Protein AF-A0A7S0LM45-F1 (afdb_monomer)

Organism: NCBI:txid221442

Structure (mmCIF, N/CA/C/O backbone):
data_AF-A0A7S0LM45-F1
#
_entry.id   AF-A0A7S0LM45-F1
#
loop_
_atom_site.group_PDB
_atom_site.id
_atom_site.type_symbol
_atom_site.label_atom_id
_atom_site.label_alt_id
_atom_site.label_comp_id
_atom_site.label_asym_id
_atom_site.label_entity_id
_atom_site.label_seq_id
_atom_site.pdbx_PDB_ins_code
_atom_site.Cartn_x
_atom_site.Cartn_y
_atom_site.Cartn_z
_atom_site.occupancy
_atom_site.B_iso_or_equiv
_atom_site.auth_seq_id
_atom_site.auth_comp_id
_atom_site.auth_asym_id
_atom_site.auth_atom_id
_atom_site.pdbx_PDB_model_num
ATOM 1 N N . MET A 1 1 ? 86.148 -21.080 8.402 1.00 39.34 1 MET A N 1
ATOM 2 C CA . MET A 1 1 ? 86.384 -22.361 7.711 1.00 39.34 1 MET A CA 1
ATOM 3 C C . MET A 1 1 ? 85.151 -22.636 6.870 1.00 39.34 1 MET A C 1
ATOM 5 O O . MET A 1 1 ? 84.150 -23.058 7.426 1.00 39.34 1 MET A O 1
ATOM 9 N N . ALA A 1 2 ? 85.194 -22.249 5.598 1.00 37.38 2 ALA A N 1
ATOM 10 C CA . ALA A 1 2 ? 84.328 -22.731 4.523 1.00 37.38 2 ALA A CA 1
ATOM 11 C C . ALA A 1 2 ? 84.933 -22.198 3.212 1.00 37.38 2 ALA A C 1
ATOM 13 O O . ALA A 1 2 ? 84.830 -21.006 2.930 1.00 37.38 2 ALA A O 1
ATOM 14 N N . ASP A 1 3 ? 85.665 -23.088 2.539 1.00 35.00 3 ASP A N 1
ATOM 15 C CA . ASP A 1 3 ? 86.119 -23.016 1.142 1.00 35.00 3 ASP A CA 1
ATOM 16 C C . ASP A 1 3 ? 84.923 -22.772 0.198 1.00 35.00 3 ASP A C 1
ATOM 18 O O . ASP A 1 3 ? 83.815 -23.203 0.521 1.00 35.00 3 ASP A O 1
ATOM 22 N N . ILE A 1 4 ? 85.039 -21.930 -0.844 1.00 35.31 4 ILE A N 1
ATOM 23 C CA . ILE A 1 4 ? 85.481 -22.255 -2.230 1.00 35.31 4 ILE A CA 1
ATOM 24 C C . ILE A 1 4 ? 84.666 -23.436 -2.795 1.00 35.31 4 ILE A C 1
ATOM 26 O O . ILE A 1 4 ? 84.644 -24.499 -2.192 1.00 35.31 4 ILE A O 1
ATOM 30 N N . GLY A 1 5 ? 83.969 -23.368 -3.925 1.00 31.55 5 GLY A N 1
ATOM 31 C CA . GLY A 1 5 ? 84.015 -22.511 -5.111 1.00 31.55 5 GLY A CA 1
ATOM 32 C C . GLY A 1 5 ? 83.422 -23.327 -6.278 1.00 31.55 5 GLY A C 1
ATOM 33 O O . GLY A 1 5 ? 82.908 -24.419 -6.036 1.00 31.55 5 GLY A O 1
ATOM 34 N N . ASP A 1 6 ? 83.546 -22.799 -7.494 1.00 35.09 6 ASP A N 1
ATOM 35 C CA . ASP A 1 6 ? 83.054 -23.288 -8.801 1.00 35.09 6 ASP A CA 1
ATOM 36 C C . ASP A 1 6 ? 81.616 -22.821 -9.102 1.00 35.09 6 ASP A C 1
ATOM 38 O O . ASP A 1 6 ? 80.636 -23.415 -8.656 1.00 35.09 6 ASP A O 1
ATOM 42 N N . ASP A 1 7 ? 81.390 -21.636 -9.690 1.00 37.88 7 ASP A N 1
ATOM 43 C CA . ASP A 1 7 ? 81.905 -21.087 -10.966 1.00 37.88 7 ASP A CA 1
ATOM 44 C C . ASP A 1 7 ? 81.732 -22.055 -12.144 1.00 37.88 7 ASP A C 1
ATOM 46 O O . ASP A 1 7 ? 82.482 -23.011 -12.268 1.00 37.88 7 ASP A O 1
ATOM 50 N N . GLU A 1 8 ? 80.785 -21.746 -13.040 1.00 33.97 8 GLU A N 1
ATOM 51 C CA . GLU A 1 8 ? 81.039 -21.713 -14.488 1.00 33.97 8 GLU A CA 1
ATOM 52 C C . GLU A 1 8 ? 80.030 -20.782 -15.205 1.00 33.97 8 GLU A C 1
ATOM 54 O O . GLU A 1 8 ? 78.858 -21.109 -15.380 1.00 33.97 8 GLU A O 1
ATOM 59 N N . LEU A 1 9 ? 80.557 -19.605 -15.585 1.00 31.05 9 LEU A N 1
ATOM 60 C CA . LEU A 1 9 ? 80.543 -18.986 -16.930 1.00 31.05 9 LEU A CA 1
ATOM 61 C C . LEU A 1 9 ? 79.185 -18.516 -17.511 1.00 31.05 9 LEU A C 1
ATOM 63 O O . LEU A 1 9 ? 78.346 -19.322 -17.890 1.00 31.05 9 LEU A O 1
ATOM 67 N N . VAL A 1 10 ? 78.843 -17.215 -17.487 1.00 34.81 10 VAL A N 1
ATOM 68 C CA . VAL A 1 10 ? 79.365 -16.046 -18.254 1.00 34.81 10 VAL A CA 1
ATOM 69 C C . VAL A 1 10 ? 78.885 -16.039 -19.716 1.00 34.81 10 VAL A C 1
ATOM 71 O O . VAL A 1 10 ? 79.269 -16.908 -20.483 1.00 34.81 10 VAL A O 1
ATOM 74 N N . ASP A 1 11 ? 78.076 -15.040 -20.099 1.00 31.36 11 ASP A N 1
ATOM 75 C CA . ASP A 1 11 ? 78.505 -14.051 -21.102 1.00 31.36 11 ASP A CA 1
ATOM 76 C C . ASP A 1 11 ? 77.597 -12.808 -21.167 1.00 31.36 11 ASP A C 1
ATOM 78 O O . ASP A 1 11 ? 76.385 -12.858 -20.953 1.00 31.36 11 ASP A O 1
ATOM 82 N N . TYR A 1 12 ? 78.283 -11.691 -21.405 1.00 30.03 12 TYR A N 1
ATOM 83 C CA . TYR A 1 12 ? 77.852 -10.300 -21.561 1.00 30.03 12 TYR A CA 1
ATOM 84 C C . TYR A 1 12 ? 77.051 -10.129 -22.888 1.00 30.03 12 TYR A C 1
ATOM 86 O O . TYR A 1 12 ? 77.059 -11.029 -23.719 1.00 30.03 12 TYR A O 1
ATOM 94 N N . GLU A 1 13 ? 76.272 -9.085 -23.191 1.00 32.38 13 GLU A N 1
ATOM 95 C CA . GLU A 1 13 ? 76.559 -7.643 -23.219 1.00 32.38 13 GLU A CA 1
ATOM 96 C C . GLU A 1 13 ? 75.260 -6.805 -23.314 1.00 32.38 13 GLU A C 1
ATOM 98 O O . GLU A 1 13 ? 74.154 -7.314 -23.506 1.00 32.38 13 GLU A O 1
ATOM 103 N N . GLU A 1 14 ? 75.459 -5.501 -23.141 1.00 30.50 14 GLU A N 1
ATOM 104 C CA . GLU A 1 14 ? 74.532 -4.387 -22.958 1.00 30.50 14 GLU A CA 1
ATOM 105 C C . GLU A 1 14 ? 73.770 -3.906 -24.215 1.00 30.50 14 GLU A C 1
ATOM 107 O O . GLU A 1 14 ? 74.213 -4.054 -25.347 1.00 30.50 14 GLU A O 1
ATOM 112 N N . GLU A 1 15 ? 72.623 -3.282 -23.915 1.00 33.34 15 GLU A N 1
ATOM 113 C CA . GLU A 1 15 ? 71.936 -2.126 -24.527 1.00 33.34 15 GLU A CA 1
ATOM 114 C C . GLU A 1 15 ? 71.902 -1.899 -26.054 1.00 33.34 15 GLU A C 1
ATOM 116 O O . GLU A 1 15 ? 72.908 -1.616 -26.687 1.00 33.34 15 GLU A O 1
ATOM 121 N N . GLU A 1 16 ? 70.681 -1.725 -26.585 1.00 32.44 16 GLU A N 1
ATOM 122 C CA . GLU A 1 16 ? 70.328 -0.475 -27.280 1.00 32.44 16 GLU A CA 1
ATOM 123 C C . GLU A 1 16 ? 68.808 -0.197 -27.225 1.00 32.44 16 GLU A C 1
ATOM 125 O O . GLU A 1 16 ? 67.964 -1.079 -27.385 1.00 32.44 16 GLU A O 1
ATOM 130 N N . ASN A 1 17 ? 68.476 1.063 -26.933 1.00 31.89 17 ASN A N 1
ATOM 131 C CA . ASN A 1 17 ? 67.133 1.640 -26.826 1.00 31.89 17 ASN A CA 1
ATOM 132 C C . ASN A 1 17 ? 66.559 1.980 -28.213 1.00 31.89 17 ASN A C 1
ATOM 134 O O . ASN A 1 17 ? 67.135 2.826 -28.886 1.00 31.89 17 ASN A O 1
ATOM 138 N N . GLU A 1 18 ? 65.346 1.519 -28.542 1.00 34.00 18 GLU A N 1
ATOM 139 C CA . GLU A 1 18 ? 64.404 2.264 -29.399 1.00 34.00 18 GLU A CA 1
ATOM 140 C C . GLU A 1 18 ? 62.953 2.085 -28.898 1.00 34.00 18 GLU A C 1
ATOM 142 O O . GLU A 1 18 ? 62.556 1.033 -28.402 1.00 34.00 18 GLU A O 1
ATOM 147 N N . THR A 1 19 ? 62.170 3.165 -28.960 1.00 35.62 19 THR A N 1
ATOM 148 C CA . THR A 1 19 ? 60.842 3.343 -28.325 1.00 35.62 19 THR A CA 1
ATOM 149 C C . THR A 1 19 ? 59.681 3.143 -29.349 1.00 35.62 19 THR A C 1
ATOM 151 O O . THR A 1 19 ? 59.957 2.779 -30.487 1.00 35.62 19 THR A O 1
ATOM 154 N N . PRO A 1 20 ? 58.371 3.272 -29.015 1.00 47.91 20 PRO A N 1
ATOM 155 C CA . PRO A 1 20 ? 57.439 2.135 -28.928 1.00 47.91 20 PRO A CA 1
ATOM 156 C C . PRO A 1 20 ? 56.199 2.231 -29.859 1.00 47.91 20 PRO A C 1
ATOM 158 O O . PRO A 1 20 ? 55.875 3.311 -30.342 1.00 47.91 20 PRO A O 1
ATOM 161 N N . ALA A 1 21 ? 55.444 1.127 -30.035 1.00 33.56 21 ALA A N 1
ATOM 162 C CA . ALA A 1 21 ? 53.960 1.062 -30.156 1.00 33.56 21 ALA A CA 1
ATOM 163 C C . ALA A 1 21 ? 53.468 -0.322 -30.659 1.00 33.56 21 ALA A C 1
ATOM 165 O O . ALA A 1 21 ? 54.179 -0.976 -31.415 1.00 33.56 21 ALA A O 1
ATOM 166 N N . PRO A 1 22 ? 52.193 -0.706 -30.437 1.00 38.31 22 PRO A N 1
ATOM 167 C CA . PRO A 1 22 ? 51.463 -0.821 -29.180 1.00 38.31 22 PRO A CA 1
ATOM 168 C C . PRO A 1 22 ? 51.138 -2.298 -28.854 1.00 38.31 22 PRO A C 1
ATOM 170 O O . PRO A 1 22 ? 50.920 -3.128 -29.738 1.00 38.31 22 PRO A O 1
ATOM 173 N N . ALA A 1 23 ? 51.069 -2.613 -27.560 1.00 32.81 23 ALA A N 1
ATOM 174 C CA . ALA A 1 23 ? 50.744 -3.940 -27.049 1.00 32.81 23 ALA A CA 1
ATOM 175 C C . ALA A 1 23 ? 49.309 -4.363 -27.409 1.00 32.81 23 ALA A C 1
ATOM 177 O O . ALA A 1 23 ? 48.341 -3.650 -27.140 1.00 32.81 23 ALA A O 1
ATOM 178 N N . THR A 1 24 ? 49.179 -5.559 -27.976 1.00 35.69 24 THR A N 1
ATOM 179 C CA . THR A 1 24 ? 47.942 -6.340 -27.946 1.00 35.69 24 THR A CA 1
ATOM 180 C C . THR A 1 24 ? 48.070 -7.303 -26.774 1.00 35.69 24 THR A C 1
ATOM 182 O O . THR A 1 24 ? 48.780 -8.297 -26.872 1.00 35.69 24 THR A O 1
ATOM 185 N N . GLU A 1 25 ? 47.428 -6.987 -25.647 1.00 32.34 25 GLU A N 1
ATOM 186 C CA . GLU A 1 25 ? 47.355 -7.901 -24.506 1.00 32.34 25 GLU A CA 1
ATOM 187 C C . GLU A 1 25 ? 45.925 -8.376 -24.240 1.00 32.34 25 GLU A C 1
ATOM 189 O O . GLU A 1 25 ? 44.971 -7.621 -24.048 1.00 32.34 25 GLU A O 1
ATOM 194 N N . GLU A 1 26 ? 45.858 -9.698 -24.269 1.00 29.80 26 GLU A N 1
ATOM 195 C CA . GLU A 1 26 ? 44.833 -10.648 -23.888 1.00 29.80 26 GLU A CA 1
ATOM 196 C C . GLU A 1 26 ? 43.961 -10.241 -22.689 1.00 29.80 26 GLU A C 1
ATOM 198 O O . GLU A 1 26 ? 44.409 -10.078 -21.552 1.00 29.80 26 GLU A O 1
ATOM 203 N N . VAL A 1 27 ? 42.647 -10.203 -22.925 1.00 32.41 27 VAL A N 1
ATOM 204 C CA . VAL A 1 27 ? 41.650 -10.124 -21.856 1.00 32.41 27 VAL A CA 1
ATOM 205 C C . VAL A 1 27 ? 41.472 -11.508 -21.232 1.00 32.41 27 VAL A C 1
ATOM 207 O O . VAL A 1 27 ? 40.905 -12.427 -21.828 1.00 32.41 27 VAL A O 1
ATOM 210 N N . LYS A 1 28 ? 41.929 -11.634 -19.983 1.00 32.09 28 LYS A N 1
ATOM 211 C CA . LYS A 1 28 ? 41.634 -12.750 -19.078 1.00 32.09 28 LYS A CA 1
ATOM 212 C C . LYS A 1 28 ? 40.119 -12.957 -18.963 1.00 32.09 28 LYS A C 1
ATOM 214 O O . LYS A 1 28 ? 39.390 -12.071 -18.520 1.00 32.09 28 LYS A O 1
ATOM 219 N N . LYS A 1 29 ? 39.656 -14.165 -19.304 1.00 36.16 29 LYS A N 1
ATOM 220 C CA . LYS A 1 29 ? 38.300 -14.663 -19.023 1.00 36.16 29 LYS A CA 1
ATOM 221 C C . LYS A 1 29 ? 38.082 -14.774 -17.508 1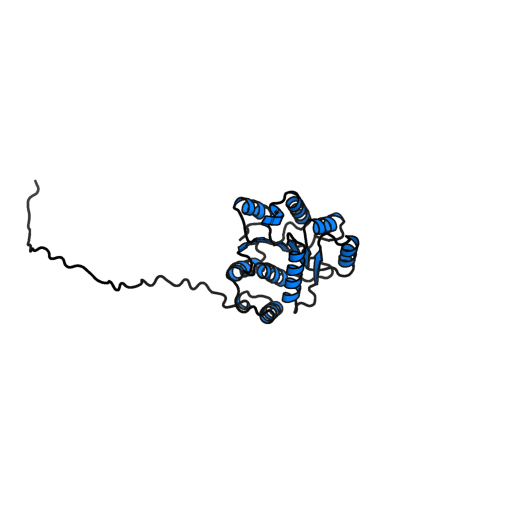.00 36.16 29 LYS A C 1
ATOM 223 O O . LYS A 1 29 ? 38.394 -15.797 -16.905 1.00 36.16 29 LYS A O 1
ATOM 228 N N . GLY A 1 30 ? 37.550 -13.715 -16.905 1.00 29.94 30 GLY A N 1
ATOM 229 C CA . GLY A 1 30 ? 36.922 -13.737 -15.583 1.00 29.94 30 GLY A CA 1
ATOM 230 C C . GLY A 1 30 ? 35.461 -14.163 -15.720 1.00 29.94 30 GLY A C 1
ATOM 231 O O . GLY A 1 30 ? 34.734 -13.609 -16.539 1.00 29.94 30 GLY A O 1
ATOM 232 N N . GLY A 1 31 ? 35.071 -15.195 -14.973 1.00 30.86 31 GLY A N 1
ATOM 233 C CA . GLY A 1 31 ? 33.808 -15.915 -15.111 1.00 30.86 31 GLY A CA 1
ATOM 234 C C . GLY A 1 31 ? 32.562 -15.031 -15.152 1.00 30.86 31 GLY A C 1
ATOM 235 O O . GLY A 1 31 ? 32.335 -14.186 -14.290 1.00 30.86 31 GLY A O 1
ATOM 236 N N . THR A 1 32 ? 31.717 -15.303 -16.141 1.00 32.31 32 THR A N 1
ATOM 237 C CA . THR A 1 32 ? 30.313 -14.907 -16.152 1.00 32.31 32 THR A CA 1
ATOM 238 C C . THR A 1 32 ? 29.629 -15.518 -14.934 1.00 32.31 32 THR A C 1
ATOM 240 O O . THR A 1 32 ? 29.350 -16.717 -14.916 1.00 32.31 32 THR A O 1
ATOM 243 N N . TYR A 1 33 ? 29.331 -14.700 -13.925 1.00 39.00 33 TYR A N 1
ATOM 244 C CA . TYR A 1 33 ? 28.253 -14.999 -12.988 1.00 39.00 33 TYR A CA 1
ATOM 245 C C . TYR A 1 33 ? 26.941 -14.913 -13.771 1.00 39.00 33 TYR A C 1
ATOM 247 O O . TYR A 1 33 ? 26.248 -13.903 -13.770 1.00 39.00 33 TYR A O 1
ATOM 255 N N . SER A 1 34 ? 26.619 -15.987 -14.485 1.00 41.03 34 SER A N 1
ATOM 256 C CA . SER A 1 34 ? 25.278 -16.267 -14.980 1.00 41.03 34 SER A CA 1
ATOM 257 C C . SER A 1 34 ? 24.407 -16.646 -13.781 1.00 41.03 34 SER A C 1
ATOM 259 O O . SER A 1 34 ? 24.052 -17.809 -13.591 1.00 41.03 34 SER A O 1
ATOM 261 N N . GLY A 1 35 ? 24.135 -15.665 -12.919 1.00 41.97 35 GLY A N 1
ATOM 262 C CA . GLY A 1 35 ? 22.988 -15.716 -12.028 1.00 41.97 35 GLY A CA 1
ATOM 263 C C . GLY A 1 35 ? 21.747 -15.699 -12.909 1.00 41.97 35 GLY A C 1
ATOM 264 O O . GLY A 1 35 ? 21.708 -14.981 -13.903 1.00 41.97 35 GLY A O 1
ATOM 265 N N . ILE A 1 36 ? 20.792 -16.567 -12.611 1.00 46.62 36 ILE A N 1
ATOM 266 C CA . ILE A 1 36 ? 19.568 -16.786 -13.380 1.00 46.62 36 I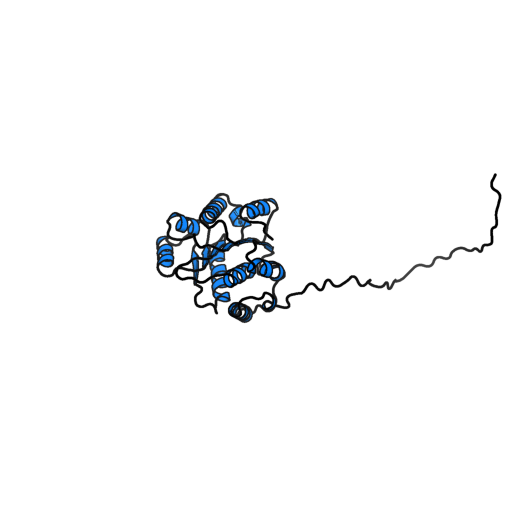LE A CA 1
ATOM 267 C C . ILE A 1 36 ? 18.844 -15.442 -13.554 1.00 46.62 36 ILE A C 1
ATOM 269 O O . ILE A 1 36 ? 18.104 -15.010 -12.676 1.00 46.62 36 ILE A O 1
ATOM 273 N N . HIS A 1 37 ? 19.079 -14.761 -14.675 1.00 49.81 37 HIS A N 1
ATOM 274 C CA . HIS A 1 37 ? 18.299 -13.598 -15.050 1.00 49.81 37 HIS A CA 1
ATOM 275 C C . HIS A 1 37 ? 16.921 -14.125 -15.439 1.00 49.81 37 HIS A C 1
ATOM 277 O O . HIS A 1 37 ? 16.774 -14.728 -16.501 1.00 49.81 37 HIS A O 1
ATOM 283 N N . ALA A 1 38 ? 15.919 -13.921 -14.582 1.00 54.41 38 ALA A N 1
ATOM 284 C CA . ALA A 1 38 ? 14.530 -13.900 -15.020 1.00 54.41 38 ALA A CA 1
ATOM 285 C C . ALA A 1 38 ? 14.432 -13.042 -16.297 1.00 54.41 38 ALA A C 1
ATOM 287 O O . ALA A 1 38 ? 14.620 -11.825 -16.271 1.00 54.41 38 ALA A O 1
ATOM 288 N N . SER A 1 39 ? 14.206 -13.711 -17.422 1.00 68.44 39 SER A N 1
ATOM 289 C CA . SER A 1 39 ? 14.097 -13.151 -18.768 1.00 68.44 39 SER A CA 1
ATOM 290 C C . SER A 1 39 ? 12.856 -12.263 -18.921 1.00 68.44 39 SER A C 1
ATOM 292 O O . SER A 1 39 ? 12.822 -11.369 -19.770 1.00 68.44 39 SER A O 1
ATOM 294 N N . GLY A 1 40 ? 11.860 -12.458 -18.051 1.00 85.69 40 GLY A N 1
ATOM 295 C CA . GLY A 1 40 ? 10.665 -11.629 -17.956 1.00 85.69 40 GLY A CA 1
ATOM 296 C C . GLY A 1 40 ? 9.857 -11.900 -16.687 1.00 85.69 40 GLY A C 1
ATOM 297 O O . GLY A 1 40 ? 10.209 -12.734 -15.857 1.00 85.69 40 GLY A O 1
ATOM 298 N N . PHE A 1 41 ? 8.709 -11.231 -16.557 1.00 90.31 41 PHE A N 1
ATOM 299 C CA . PHE A 1 41 ? 7.822 -11.364 -15.390 1.00 90.31 41 PHE A CA 1
ATOM 300 C C . PHE A 1 41 ? 7.308 -12.791 -15.138 1.00 90.31 41 PHE A C 1
ATOM 302 O O . PHE A 1 41 ? 6.901 -13.106 -14.022 1.00 90.31 41 PHE A O 1
ATOM 309 N N . ARG A 1 42 ? 7.325 -13.661 -16.156 1.00 89.38 42 ARG A N 1
ATOM 310 C CA . ARG A 1 42 ? 6.910 -15.071 -16.045 1.00 89.38 42 ARG A CA 1
ATOM 311 C C . ARG A 1 42 ? 7.769 -15.866 -15.066 1.00 89.38 42 ARG A C 1
ATOM 313 O O . ARG A 1 42 ? 7.268 -16.798 -14.445 1.00 89.38 42 ARG A O 1
ATOM 320 N N . ASP A 1 43 ? 9.018 -15.457 -14.890 1.00 90.25 43 ASP A N 1
ATOM 321 C CA . ASP A 1 43 ? 9.976 -16.148 -14.031 1.00 90.25 43 ASP A CA 1
ATOM 322 C C . ASP A 1 43 ? 9.777 -15.796 -12.544 1.00 90.25 43 ASP A C 1
ATOM 324 O O . ASP A 1 43 ? 10.319 -16.465 -11.670 1.00 90.25 43 ASP A O 1
ATOM 328 N N . PHE A 1 44 ? 8.938 -14.798 -12.233 1.00 91.69 44 PHE A N 1
ATOM 329 C CA . PHE A 1 44 ? 8.554 -14.452 -10.859 1.00 91.69 44 PHE A CA 1
ATOM 330 C C . PHE A 1 44 ? 7.459 -15.354 -10.274 1.00 91.69 44 PHE A C 1
ATOM 332 O O . PHE A 1 44 ? 7.027 -15.113 -9.152 1.00 91.69 44 PHE A O 1
ATOM 339 N N . LEU A 1 45 ? 6.972 -16.361 -11.012 1.00 91.56 45 LEU A N 1
ATOM 340 C CA . LEU A 1 45 ? 5.952 -17.312 -10.538 1.00 91.56 45 LEU A CA 1
ATOM 341 C C . LEU A 1 45 ? 4.662 -16.641 -10.018 1.00 91.56 45 LEU A C 1
ATOM 343 O O . LEU A 1 45 ? 3.992 -17.137 -9.111 1.00 91.56 45 LEU A O 1
ATOM 347 N N . LEU A 1 46 ? 4.294 -15.502 -10.612 1.00 95.19 46 LEU A N 1
ATOM 348 C CA . LEU A 1 46 ? 3.056 -14.798 -10.287 1.00 95.19 46 LEU A CA 1
ATOM 349 C C . LEU A 1 46 ? 1.822 -15.604 -10.727 1.00 95.19 46 LEU A C 1
ATOM 351 O O . LEU A 1 46 ? 1.890 -16.492 -11.579 1.00 95.19 46 LEU A O 1
ATOM 355 N N . LYS A 1 47 ? 0.656 -15.234 -10.182 1.00 96.44 47 LYS A N 1
ATOM 356 C CA . LYS A 1 47 ? -0.635 -15.809 -10.586 1.00 96.44 47 LYS A CA 1
ATOM 357 C C . LYS A 1 47 ? -0.829 -15.613 -12.104 1.00 96.44 47 LYS A C 1
ATOM 359 O O . LYS A 1 47 ? -0.517 -14.520 -12.593 1.00 96.44 47 LYS A O 1
ATOM 364 N N . PRO A 1 48 ? -1.354 -16.597 -12.858 1.00 97.12 48 PRO A N 1
ATOM 365 C CA . PRO A 1 48 ? -1.550 -16.466 -14.305 1.00 97.12 48 PRO A CA 1
ATOM 366 C C . PRO A 1 48 ? -2.353 -15.220 -14.717 1.00 97.12 48 PRO A C 1
ATOM 368 O O . PRO A 1 48 ? -2.046 -14.581 -15.724 1.00 97.12 48 PRO A O 1
ATOM 371 N N . GLU A 1 49 ? -3.343 -14.834 -13.914 1.00 97.81 49 GLU A N 1
ATOM 372 C CA . GLU A 1 49 ? -4.182 -13.645 -14.092 1.00 97.81 49 GLU A CA 1
ATOM 373 C C . GLU A 1 49 ? -3.360 -12.352 -14.016 1.00 97.81 49 GLU A C 1
ATOM 375 O O . GLU A 1 49 ? -3.552 -11.442 -14.825 1.00 97.81 49 GLU A O 1
ATOM 380 N N . LEU A 1 50 ? -2.403 -12.295 -13.083 1.00 97.38 50 LEU A N 1
ATOM 381 C CA . LEU A 1 50 ? -1.485 -11.167 -12.929 1.00 97.38 50 LEU A CA 1
ATOM 382 C C . LEU A 1 50 ? -0.500 -11.095 -14.091 1.00 97.38 50 LEU A C 1
ATOM 384 O O . LEU A 1 50 ? -0.313 -10.024 -14.660 1.00 97.38 50 LEU A O 1
ATOM 388 N N . LEU A 1 51 ? 0.088 -12.227 -14.491 1.00 96.56 51 LEU A N 1
ATOM 389 C CA . LEU A 1 51 ? 0.990 -12.280 -15.647 1.00 96.56 51 LEU A CA 1
ATOM 390 C C . LEU A 1 51 ? 0.296 -11.794 -16.921 1.00 96.56 51 LEU A C 1
ATOM 392 O O . LEU A 1 51 ? 0.885 -11.052 -17.705 1.00 96.56 51 LEU A O 1
ATOM 396 N N . ARG A 1 52 ? -0.974 -12.162 -17.109 1.00 96.75 52 ARG A N 1
ATOM 397 C CA . ARG A 1 52 ? -1.787 -11.664 -18.220 1.00 96.75 52 ARG A CA 1
ATOM 398 C C . ARG A 1 52 ? -1.990 -10.148 -18.145 1.00 96.75 52 ARG A C 1
ATOM 400 O O . ARG A 1 52 ? -1.818 -9.472 -19.154 1.00 96.75 52 ARG A O 1
ATOM 407 N N . ALA A 1 53 ? -2.317 -9.608 -16.970 1.00 97.44 53 ALA A N 1
ATOM 408 C CA . ALA A 1 53 ? -2.488 -8.165 -16.788 1.00 97.44 53 ALA A CA 1
ATOM 409 C C . ALA A 1 53 ? -1.190 -7.378 -17.045 1.00 97.44 53 ALA A C 1
ATOM 411 O O . ALA A 1 53 ? -1.231 -6.303 -17.641 1.00 97.44 53 ALA A O 1
ATOM 412 N N . VAL A 1 54 ? -0.042 -7.924 -16.632 1.00 95.69 54 VAL A N 1
ATOM 413 C CA . VAL A 1 54 ? 1.294 -7.353 -16.875 1.00 95.69 54 VAL A CA 1
ATOM 414 C C . VAL A 1 54 ? 1.568 -7.226 -18.376 1.00 95.69 54 VAL A C 1
ATOM 416 O O . VAL A 1 54 ? 1.931 -6.142 -18.836 1.00 95.69 54 VAL A O 1
ATOM 419 N N . VAL A 1 55 ? 1.315 -8.290 -19.146 1.00 94.12 55 VAL A N 1
ATOM 420 C CA . VAL A 1 55 ? 1.484 -8.288 -20.610 1.00 94.12 55 VAL A CA 1
ATOM 421 C C . VAL A 1 55 ? 0.546 -7.281 -21.280 1.00 94.12 55 VAL A C 1
ATOM 423 O O . VAL A 1 55 ? 0.996 -6.486 -22.100 1.00 94.12 55 VAL A O 1
ATOM 426 N N . ASP A 1 56 ? -0.732 -7.243 -20.895 1.00 95.12 56 ASP A N 1
ATOM 427 C CA . ASP A 1 56 ? -1.707 -6.292 -21.452 1.00 95.12 56 ASP A CA 1
ATOM 428 C C . ASP A 1 56 ? -1.364 -4.827 -21.149 1.00 95.12 56 ASP A C 1
ATOM 430 O O . ASP A 1 56 ? -1.748 -3.922 -21.890 1.00 95.12 56 ASP A O 1
ATOM 434 N N . CYS A 1 57 ? -0.651 -4.583 -20.050 1.00 92.25 57 CYS A N 1
ATOM 435 C CA . CYS A 1 57 ? -0.148 -3.263 -19.695 1.00 92.25 57 CYS A CA 1
ATOM 436 C C . CYS A 1 57 ? 1.142 -2.881 -20.443 1.00 92.25 57 CYS A C 1
ATOM 438 O O . CYS A 1 57 ? 1.635 -1.774 -20.229 1.00 92.25 57 CYS A O 1
ATOM 440 N N . GLY A 1 58 ? 1.672 -3.759 -21.304 1.00 90.31 58 GLY A N 1
ATOM 441 C CA . GLY A 1 58 ? 2.871 -3.521 -22.111 1.00 90.31 58 GLY A CA 1
ATOM 442 C C . GLY A 1 58 ? 4.191 -3.724 -21.363 1.00 90.31 58 GLY A C 1
ATOM 443 O O . GLY A 1 58 ? 5.223 -3.228 -21.807 1.00 90.31 58 GLY A O 1
ATOM 444 N N . PHE A 1 59 ? 4.182 -4.415 -20.218 1.00 89.44 59 PHE A N 1
ATOM 445 C CA . PHE A 1 59 ? 5.403 -4.723 -19.473 1.00 89.44 59 PHE A CA 1
ATOM 446 C C . PHE A 1 59 ? 6.024 -6.025 -19.990 1.00 89.44 59 PHE A C 1
ATOM 448 O O . PHE A 1 59 ? 5.561 -7.119 -19.671 1.00 89.44 59 PHE A O 1
ATOM 455 N N . GLU A 1 60 ? 7.089 -5.902 -20.780 1.00 82.69 60 GLU A N 1
ATOM 456 C CA . GLU A 1 60 ? 7.808 -7.054 -21.344 1.00 82.69 60 GLU A CA 1
ATOM 457 C C . GLU A 1 60 ? 8.980 -7.485 -20.454 1.00 82.69 60 GLU A C 1
ATOM 459 O O . GLU A 1 60 ? 9.113 -8.664 -20.114 1.00 82.69 60 GLU A O 1
ATOM 464 N N . HIS A 1 61 ? 9.784 -6.516 -20.007 1.00 90.50 61 HIS A N 1
ATOM 465 C CA . HIS A 1 61 ? 10.988 -6.753 -19.215 1.00 90.50 61 HIS A CA 1
ATOM 466 C C . HIS A 1 61 ? 10.906 -6.048 -17.855 1.00 90.50 61 HIS A C 1
ATOM 468 O O . HIS A 1 61 ? 10.584 -4.856 -17.813 1.00 90.50 61 HIS A O 1
ATOM 474 N N . PRO A 1 62 ? 11.186 -6.752 -16.742 1.00 94.44 62 PRO A N 1
ATOM 475 C CA . PRO A 1 62 ? 11.231 -6.124 -15.431 1.00 94.44 62 PRO A CA 1
ATOM 476 C C . PRO A 1 62 ? 12.434 -5.183 -15.327 1.00 94.44 62 PRO A C 1
ATOM 478 O O . PRO A 1 62 ? 13.510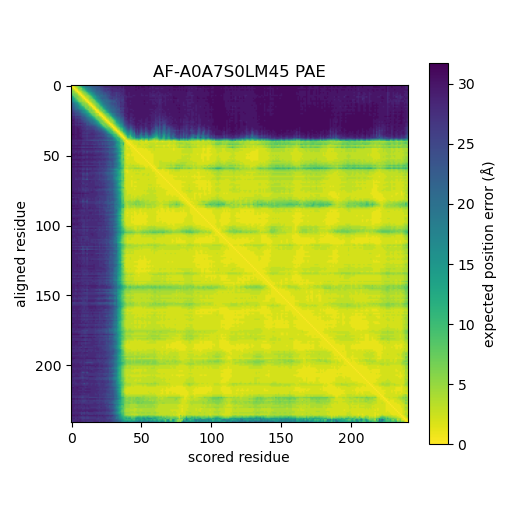 -5.467 -15.855 1.00 94.44 62 PRO A O 1
ATOM 481 N N . SER A 1 63 ? 12.266 -4.071 -14.615 1.00 94.00 63 SER A N 1
ATOM 482 C CA . SER A 1 63 ? 13.396 -3.228 -14.220 1.00 94.00 63 SER A CA 1
ATOM 483 C C . SER A 1 63 ? 14.277 -3.940 -13.187 1.00 94.00 63 SER A C 1
ATOM 485 O O . SER A 1 63 ? 13.843 -4.889 -12.537 1.00 94.00 63 SER A O 1
ATOM 487 N N . GLU A 1 64 ? 15.501 -3.449 -12.980 1.00 92.81 64 GLU A N 1
ATOM 488 C CA . GLU A 1 64 ? 16.432 -3.984 -11.972 1.00 92.81 64 GLU A CA 1
ATOM 489 C C . GLU A 1 64 ? 15.791 -4.049 -10.576 1.00 92.81 64 GLU A C 1
ATOM 491 O O . GLU A 1 64 ? 15.758 -5.103 -9.950 1.00 92.81 64 GLU A O 1
ATOM 496 N N . VAL A 1 65 ? 15.139 -2.964 -10.142 1.00 94.62 65 VAL A N 1
ATOM 497 C CA . VAL A 1 65 ? 14.448 -2.931 -8.844 1.00 94.62 65 VAL A CA 1
ATOM 498 C C . VAL A 1 65 ? 13.284 -3.925 -8.760 1.00 94.62 65 VAL A C 1
ATOM 500 O O . VAL A 1 65 ? 13.011 -4.475 -7.699 1.00 94.62 65 VAL A O 1
ATOM 503 N N . GLN A 1 66 ? 12.584 -4.186 -9.865 1.00 95.69 66 GLN A N 1
ATOM 504 C CA . GLN A 1 66 ? 11.529 -5.201 -9.893 1.00 95.69 66 GLN A CA 1
ATOM 505 C C . GLN A 1 66 ? 12.114 -6.607 -9.811 1.00 95.69 66 GLN A C 1
ATOM 507 O O . GLN A 1 66 ? 11.576 -7.448 -9.097 1.00 95.69 66 GLN A O 1
ATOM 512 N N . HIS A 1 67 ? 13.223 -6.838 -10.505 1.00 94.19 67 HIS A N 1
ATOM 513 C CA . HIS A 1 67 ? 13.940 -8.102 -10.505 1.00 94.19 67 HIS A CA 1
ATOM 514 C C . HIS A 1 67 ? 14.462 -8.481 -9.121 1.00 94.19 67 HIS A C 1
ATOM 516 O O . HIS A 1 67 ? 14.334 -9.630 -8.712 1.00 94.19 67 HIS A O 1
ATOM 522 N N . GLU A 1 68 ? 15.002 -7.510 -8.390 1.00 93.50 68 GLU A N 1
ATOM 523 C CA . GLU A 1 68 ? 15.512 -7.724 -7.038 1.00 93.50 68 GLU A CA 1
ATOM 524 C C . GLU A 1 68 ? 14.382 -7.852 -6.012 1.00 93.50 68 GLU A C 1
ATOM 526 O O . GLU A 1 68 ? 14.398 -8.754 -5.173 1.00 93.50 68 GLU A O 1
ATOM 531 N N . CYS A 1 69 ? 13.378 -6.970 -6.071 1.00 96.12 69 CYS A N 1
ATOM 532 C CA . CYS A 1 69 ? 12.388 -6.885 -5.003 1.00 96.12 69 CYS A CA 1
ATOM 533 C C . CYS A 1 69 ? 11.215 -7.860 -5.155 1.00 96.12 69 CYS A C 1
ATOM 535 O O . CYS A 1 69 ? 10.732 -8.352 -4.139 1.00 96.12 69 CYS A O 1
ATOM 537 N N . ILE A 1 70 ? 10.715 -8.139 -6.369 1.00 96.69 70 ILE A N 1
ATOM 538 C CA . ILE A 1 70 ? 9.498 -8.959 -6.541 1.00 96.69 70 ILE A CA 1
ATOM 539 C C . ILE A 1 70 ? 9.670 -10.370 -5.961 1.00 96.69 70 ILE A C 1
ATOM 541 O O . ILE A 1 70 ? 8.794 -10.760 -5.189 1.00 96.69 70 ILE A O 1
ATOM 545 N N . PRO A 1 71 ? 10.757 -11.121 -6.239 1.00 95.38 71 PRO A N 1
ATOM 546 C CA . PRO A 1 71 ? 10.915 -12.480 -5.716 1.00 95.38 71 PRO A CA 1
ATOM 547 C C . PRO A 1 71 ? 10.902 -12.558 -4.185 1.00 95.38 71 PRO A C 1
ATOM 549 O O . PRO A 1 71 ? 10.331 -13.487 -3.630 1.00 95.38 71 PRO A O 1
ATOM 552 N N . GLN A 1 72 ? 11.482 -11.571 -3.496 1.00 95.38 72 GLN A N 1
ATOM 553 C CA . GLN A 1 72 ? 11.462 -11.510 -2.029 1.00 95.38 72 GLN A CA 1
ATOM 554 C C . GLN A 1 72 ? 10.089 -11.047 -1.521 1.00 95.38 72 GLN A C 1
ATOM 556 O O . GLN A 1 72 ? 9.518 -11.621 -0.593 1.00 95.38 72 GLN A O 1
ATOM 561 N N . ALA A 1 73 ? 9.505 -10.041 -2.179 1.00 97.25 73 ALA A N 1
ATOM 562 C CA . ALA A 1 73 ? 8.226 -9.471 -1.787 1.00 97.25 73 ALA A CA 1
ATOM 563 C C . ALA A 1 73 ? 7.071 -10.474 -1.910 1.00 97.25 73 ALA A C 1
ATOM 565 O O . ALA A 1 73 ? 6.198 -10.470 -1.049 1.00 97.25 73 ALA A O 1
ATOM 566 N N . ILE A 1 74 ? 7.040 -11.338 -2.933 1.00 96.75 74 ILE A N 1
ATOM 567 C CA . ILE A 1 74 ? 5.978 -12.354 -3.091 1.00 96.75 74 ILE A CA 1
ATOM 568 C C . ILE A 1 74 ? 6.038 -13.456 -2.026 1.00 96.75 74 ILE A C 1
ATOM 570 O O . ILE A 1 74 ? 5.027 -14.114 -1.793 1.00 96.75 74 ILE A O 1
ATOM 574 N N . LEU A 1 75 ? 7.191 -13.638 -1.372 1.00 95.81 75 LEU A N 1
ATOM 575 C CA . LEU A 1 75 ? 7.384 -14.580 -0.266 1.00 95.81 75 LEU A CA 1
ATOM 576 C C . LEU A 1 75 ? 6.970 -13.994 1.094 1.00 95.81 75 LEU A C 1
ATOM 578 O O . LEU A 1 75 ? 7.129 -14.655 2.118 1.00 95.81 75 LEU A O 1
ATOM 582 N N . GLY A 1 76 ? 6.449 -12.764 1.120 1.00 96.06 76 GLY A N 1
ATOM 583 C CA . GLY A 1 76 ? 5.989 -12.106 2.343 1.00 96.06 76 GLY A CA 1
ATOM 584 C C . GLY A 1 76 ? 7.091 -11.436 3.161 1.00 96.06 76 GLY A C 1
ATOM 585 O O . GLY A 1 76 ? 6.828 -11.017 4.284 1.00 96.06 76 GLY A O 1
ATOM 586 N N . MET A 1 77 ? 8.305 -11.306 2.617 1.00 97.31 77 MET A N 1
ATOM 587 C CA . MET A 1 77 ? 9.420 -10.649 3.303 1.00 97.31 77 MET A CA 1
ATOM 588 C C . MET A 1 77 ? 9.241 -9.129 3.346 1.00 97.31 77 MET A C 1
ATOM 590 O O . MET A 1 77 ? 8.701 -8.530 2.410 1.00 97.31 77 MET A O 1
ATOM 594 N N . ASP A 1 78 ? 9.712 -8.499 4.421 1.00 98.25 78 ASP A N 1
ATOM 595 C CA . ASP A 1 78 ? 9.737 -7.042 4.533 1.00 98.25 78 ASP A CA 1
ATOM 596 C C . ASP A 1 78 ? 10.757 -6.441 3.554 1.00 98.25 78 ASP A C 1
ATOM 598 O O . ASP A 1 78 ? 11.832 -7.001 3.338 1.00 98.25 78 ASP A O 1
ATOM 602 N N . VAL A 1 79 ? 10.431 -5.284 2.967 1.00 97.56 79 VAL A N 1
ATOM 603 C CA . VAL A 1 79 ? 11.241 -4.659 1.902 1.00 97.56 79 VAL A CA 1
ATOM 604 C C . VAL A 1 79 ? 11.500 -3.187 2.201 1.00 97.56 79 VAL A C 1
ATOM 606 O O . VAL A 1 79 ? 10.550 -2.421 2.388 1.00 97.56 79 VAL A O 1
ATOM 609 N N . ILE A 1 80 ? 12.765 -2.754 2.153 1.00 97.06 80 ILE A N 1
ATOM 610 C CA . ILE A 1 80 ? 13.132 -1.328 2.064 1.00 97.06 80 ILE A CA 1
ATOM 611 C C . ILE A 1 80 ? 13.765 -1.055 0.705 1.00 97.06 80 ILE A C 1
ATOM 613 O O . ILE A 1 80 ? 14.947 -1.297 0.477 1.00 97.06 80 ILE A O 1
ATOM 617 N N . CYS A 1 81 ? 13.004 -0.426 -0.180 1.00 96.38 81 CYS A N 1
ATOM 618 C CA . CYS A 1 81 ? 13.442 -0.144 -1.534 1.00 96.38 81 CYS A CA 1
ATOM 619 C C . CYS A 1 81 ? 13.774 1.342 -1.731 1.00 96.38 81 CYS A C 1
ATOM 621 O O . CYS A 1 81 ? 12.929 2.226 -1.545 1.00 96.38 81 CYS A O 1
ATOM 623 N N . GLN A 1 82 ? 15.000 1.614 -2.188 1.00 95.94 82 GLN A N 1
ATOM 624 C CA . GLN A 1 82 ? 15.393 2.918 -2.717 1.00 95.94 82 GLN A CA 1
ATOM 625 C C . GLN A 1 82 ? 15.703 2.800 -4.208 1.00 95.94 82 GLN A C 1
ATOM 627 O O . GLN A 1 82 ? 16.702 2.197 -4.583 1.00 95.94 82 GLN A O 1
ATOM 632 N N . ALA A 1 83 ? 14.900 3.439 -5.055 1.00 94.75 83 ALA A N 1
ATOM 633 C CA . ALA A 1 83 ? 15.171 3.502 -6.491 1.00 94.75 83 ALA A CA 1
ATOM 634 C C . ALA A 1 83 ? 14.646 4.802 -7.097 1.00 94.75 83 ALA A C 1
ATOM 636 O O . ALA A 1 83 ? 13.665 5.373 -6.615 1.00 94.75 83 ALA A O 1
ATOM 637 N N . LYS A 1 84 ? 15.265 5.264 -8.189 1.00 91.94 84 LYS A N 1
ATOM 638 C CA . LYS A 1 84 ? 14.880 6.512 -8.870 1.00 91.94 84 LYS A CA 1
ATOM 639 C C . LYS A 1 84 ? 13.401 6.504 -9.294 1.00 91.94 84 LYS A C 1
ATOM 641 O O . LYS A 1 84 ? 12.761 5.453 -9.411 1.00 91.94 84 LYS A O 1
ATOM 646 N N . SER A 1 85 ? 12.830 7.692 -9.492 1.00 88.12 85 SER A N 1
ATOM 647 C CA . SER A 1 85 ? 11.480 7.804 -10.060 1.00 88.12 85 SER A CA 1
ATOM 648 C C . SER A 1 85 ? 11.429 7.151 -11.447 1.00 88.12 85 SER A C 1
ATOM 650 O O . SER A 1 85 ? 12.433 7.129 -12.156 1.00 88.12 85 SER A O 1
ATOM 652 N N . GLY A 1 86 ? 10.288 6.558 -11.799 1.00 86.56 86 GLY A N 1
ATOM 653 C CA . GLY A 1 86 ? 10.113 5.835 -13.064 1.00 86.56 86 GLY A CA 1
ATOM 654 C C . GLY A 1 86 ? 10.701 4.419 -13.112 1.00 86.56 86 GLY A C 1
ATOM 655 O O . GLY A 1 86 ? 10.413 3.695 -14.053 1.00 86.56 86 GLY A O 1
ATOM 656 N N . MET A 1 87 ? 11.435 3.963 -12.089 1.00 89.69 87 MET A N 1
ATOM 657 C CA . MET A 1 87 ? 12.014 2.605 -12.062 1.00 89.69 87 MET A CA 1
ATOM 658 C C . MET A 1 87 ? 10.992 1.492 -11.763 1.00 89.69 87 MET A C 1
ATOM 660 O O . MET A 1 87 ? 11.362 0.333 -11.637 1.00 89.69 87 MET A O 1
ATOM 664 N N . GLY A 1 88 ? 9.703 1.816 -11.631 1.00 92.38 88 GLY A N 1
ATOM 665 C CA . GLY A 1 88 ? 8.653 0.808 -11.459 1.00 92.38 88 GLY A CA 1
ATOM 666 C C . GLY A 1 88 ? 8.483 0.262 -10.036 1.00 92.38 88 GLY A C 1
ATOM 667 O O . GLY A 1 88 ? 7.937 -0.828 -9.880 1.00 92.38 88 GLY A O 1
ATOM 668 N N . LYS A 1 89 ? 8.895 1.021 -9.004 1.00 96.12 89 LYS A N 1
ATOM 669 C CA . LYS A 1 89 ? 8.685 0.690 -7.575 1.00 96.12 89 LYS A CA 1
ATOM 670 C C . LYS A 1 89 ? 7.224 0.363 -7.247 1.00 96.12 89 LYS A C 1
ATOM 672 O O . LYS A 1 89 ? 6.957 -0.598 -6.540 1.00 96.12 89 LYS A O 1
ATOM 677 N N . THR A 1 90 ? 6.283 1.124 -7.807 1.00 97.12 90 THR A N 1
ATOM 678 C CA . THR A 1 90 ? 4.845 0.908 -7.596 1.00 97.12 90 THR A CA 1
ATOM 679 C C . THR A 1 90 ? 4.400 -0.482 -8.037 1.00 97.12 90 THR A C 1
ATOM 681 O O . THR A 1 90 ? 3.703 -1.170 -7.298 1.00 97.12 90 THR A O 1
ATOM 684 N N . ALA A 1 91 ? 4.873 -0.953 -9.194 1.00 96.88 91 ALA A N 1
ATOM 685 C CA . ALA A 1 91 ? 4.537 -2.289 -9.673 1.00 96.88 91 ALA A CA 1
ATOM 686 C C . ALA A 1 91 ? 5.066 -3.395 -8.746 1.00 96.88 91 ALA A C 1
ATOM 688 O O . ALA A 1 91 ? 4.419 -4.430 -8.638 1.00 96.88 91 ALA A O 1
ATOM 689 N N . VAL A 1 92 ? 6.182 -3.175 -8.033 1.00 98.00 92 VAL A N 1
ATOM 690 C CA . VAL A 1 92 ? 6.717 -4.150 -7.065 1.00 98.00 92 VAL A CA 1
ATOM 691 C C . VAL A 1 92 ? 5.673 -4.471 -6.005 1.00 98.00 92 VAL A C 1
ATOM 693 O O . VAL A 1 92 ? 5.257 -5.621 -5.890 1.00 98.00 92 VAL A O 1
ATOM 696 N N . PHE A 1 93 ? 5.220 -3.462 -5.255 1.00 98.44 93 PHE A N 1
ATOM 697 C CA . PHE A 1 93 ? 4.280 -3.708 -4.166 1.00 98.44 93 PHE A CA 1
ATOM 698 C C . PHE A 1 93 ? 2.866 -3.998 -4.657 1.00 98.44 93 PHE A C 1
ATOM 700 O O . PHE A 1 93 ? 2.137 -4.719 -3.981 1.00 98.44 93 PHE A O 1
ATOM 707 N N . VAL A 1 94 ? 2.456 -3.471 -5.815 1.00 98.62 94 VAL A N 1
ATOM 708 C CA . VAL A 1 94 ? 1.139 -3.785 -6.381 1.00 98.62 94 VAL A CA 1
ATOM 709 C C . VAL A 1 94 ? 1.071 -5.261 -6.770 1.00 98.62 94 VAL A C 1
ATOM 711 O O . VAL A 1 94 ? 0.157 -5.962 -6.333 1.00 98.62 94 VAL A O 1
ATOM 714 N N . LEU A 1 95 ? 2.051 -5.757 -7.532 1.00 98.38 95 LEU A N 1
ATOM 715 C CA . LEU A 1 95 ? 2.083 -7.153 -7.967 1.00 98.38 95 LEU A CA 1
ATOM 716 C C . LEU A 1 95 ? 2.270 -8.106 -6.787 1.00 98.38 95 LEU A C 1
ATOM 718 O O . LEU A 1 95 ? 1.544 -9.095 -6.701 1.00 98.38 95 LEU A O 1
ATOM 722 N N . SER A 1 96 ? 3.183 -7.805 -5.857 1.00 98.31 96 SER A N 1
ATOM 723 C CA . SER A 1 96 ? 3.411 -8.669 -4.695 1.00 98.31 96 SER A CA 1
ATOM 724 C C . SER A 1 96 ? 2.196 -8.724 -3.769 1.00 98.31 96 SER A C 1
ATOM 726 O O . SER A 1 96 ? 1.823 -9.811 -3.325 1.00 98.31 96 SER A O 1
ATOM 728 N N . THR A 1 97 ? 1.526 -7.591 -3.531 1.00 98.69 97 THR A N 1
ATOM 729 C CA . THR A 1 97 ? 0.305 -7.546 -2.713 1.00 98.69 97 THR A CA 1
ATOM 730 C C . THR A 1 97 ? -0.818 -8.329 -3.384 1.00 98.69 97 THR A C 1
ATOM 732 O O . THR A 1 97 ? -1.430 -9.171 -2.742 1.00 98.69 97 THR A O 1
ATOM 735 N N . LEU A 1 98 ? -1.084 -8.117 -4.679 1.00 98.69 98 LEU A N 1
ATOM 736 C CA . LEU A 1 98 ? -2.142 -8.849 -5.393 1.00 98.69 98 LEU A CA 1
ATOM 737 C C . LEU A 1 98 ? -1.863 -10.358 -5.483 1.00 98.69 98 LEU A C 1
ATOM 739 O O . LEU A 1 98 ? -2.787 -11.179 -5.441 1.00 98.69 98 LEU A O 1
ATOM 743 N N . HIS A 1 99 ? -0.592 -10.739 -5.606 1.00 98.44 99 HIS A N 1
ATOM 744 C CA . HIS A 1 99 ? -0.190 -12.139 -5.622 1.00 98.44 99 HIS A CA 1
ATOM 745 C C . HIS A 1 99 ? -0.521 -12.825 -4.294 1.00 98.44 99 HIS A C 1
ATOM 747 O O . HIS A 1 99 ? -1.116 -13.899 -4.298 1.00 98.44 99 HIS A O 1
ATOM 753 N N . GLN A 1 100 ? -0.224 -12.178 -3.172 1.00 98.19 100 GLN A N 1
ATOM 754 C CA . GLN A 1 100 ? -0.429 -12.742 -1.836 1.00 98.19 100 GLN A CA 1
ATOM 755 C C . GLN A 1 100 ? -1.842 -12.523 -1.280 1.00 98.19 100 GLN A C 1
ATOM 757 O O . GLN A 1 100 ? -2.243 -13.209 -0.344 1.00 98.19 100 GLN A O 1
ATOM 762 N N . LEU A 1 101 ? -2.613 -11.589 -1.849 1.00 97.69 101 LEU A N 1
ATOM 763 C CA . LEU A 1 101 ? -3.928 -11.223 -1.332 1.00 97.69 101 LEU A CA 1
ATOM 764 C C . LEU A 1 101 ? -4.879 -12.427 -1.303 1.00 97.69 101 LEU A C 1
ATOM 766 O O . LEU A 1 101 ? -5.217 -13.011 -2.339 1.00 97.69 101 LEU A O 1
ATOM 770 N N . GLU A 1 102 ? -5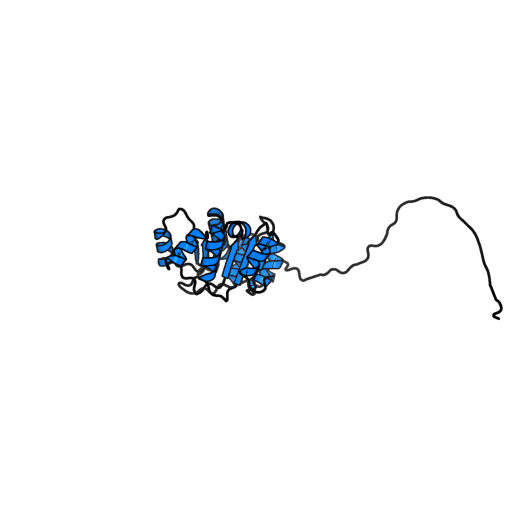.376 -12.724 -0.106 1.00 95.31 102 GLU A N 1
ATOM 771 C CA . GLU A 1 102 ? -6.510 -13.614 0.118 1.00 95.31 102 GLU A CA 1
ATOM 772 C C . GLU A 1 102 ? -7.812 -12.813 0.058 1.00 95.31 102 GLU A C 1
ATOM 774 O O . GLU A 1 102 ? -8.138 -12.052 0.972 1.00 95.31 102 GLU A O 1
ATOM 779 N N . VAL A 1 103 ? -8.575 -12.985 -1.020 1.00 95.69 103 VAL A N 1
ATOM 780 C CA . VAL A 1 103 ? -9.853 -12.288 -1.182 1.00 95.69 103 VAL A CA 1
ATOM 781 C C . VAL A 1 103 ? -10.916 -12.968 -0.322 1.00 95.69 103 VAL A C 1
ATOM 783 O O . VAL A 1 103 ? -11.268 -14.127 -0.536 1.00 95.69 103 VAL A O 1
ATOM 786 N N . LYS A 1 104 ? -11.419 -12.234 0.672 1.00 94.88 104 LYS A N 1
ATOM 787 C CA . LYS A 1 104 ? -12.505 -12.644 1.567 1.00 94.88 104 LYS A CA 1
ATOM 788 C C . LYS A 1 104 ? -13.510 -11.510 1.652 1.00 94.88 104 LYS A C 1
ATOM 790 O O . LYS A 1 104 ? -13.123 -10.346 1.751 1.00 94.88 104 LYS A O 1
ATOM 795 N N . GLU A 1 105 ? -14.793 -11.855 1.655 1.00 91.38 105 GLU A N 1
ATOM 796 C CA . GLU A 1 105 ? -15.860 -10.860 1.699 1.00 91.38 105 GLU A CA 1
ATOM 797 C C . GLU A 1 105 ? -15.683 -9.914 2.899 1.00 91.38 105 GLU A C 1
ATOM 799 O O . GLU A 1 105 ? -15.369 -10.340 4.015 1.00 91.38 105 GLU A O 1
ATOM 804 N N . ASN A 1 106 ? -15.858 -8.614 2.652 1.00 89.69 106 ASN A N 1
ATOM 805 C CA . ASN A 1 106 ? -15.808 -7.554 3.663 1.00 89.69 106 ASN A CA 1
ATOM 806 C C . ASN A 1 106 ? -14.498 -7.514 4.481 1.00 89.69 106 ASN A C 1
ATOM 808 O O . ASN A 1 106 ? -14.487 -7.035 5.617 1.00 89.69 106 ASN A O 1
ATOM 812 N N . THR A 1 107 ? -13.391 -8.013 3.921 1.00 95.38 107 THR A N 1
ATOM 813 C CA . THR A 1 107 ? -12.095 -8.100 4.603 1.00 95.38 107 THR A CA 1
ATOM 814 C C . THR A 1 107 ? -11.043 -7.248 3.905 1.00 95.38 107 THR A C 1
ATOM 816 O O . THR A 1 107 ? -10.677 -7.508 2.765 1.00 95.38 107 THR A O 1
ATOM 819 N N . ILE A 1 108 ? -10.494 -6.267 4.622 1.00 98.00 108 ILE A N 1
ATOM 820 C CA . ILE A 1 108 ? -9.360 -5.474 4.138 1.00 98.00 108 ILE A CA 1
ATOM 821 C C . ILE A 1 108 ? -8.072 -6.228 4.483 1.00 98.00 108 ILE A C 1
ATOM 823 O O . ILE A 1 108 ? -7.790 -6.463 5.661 1.00 98.00 108 ILE A O 1
ATOM 827 N N . GLY A 1 109 ? -7.306 -6.606 3.459 1.00 98.19 109 GLY A N 1
ATOM 828 C CA . GLY A 1 109 ? -6.036 -7.326 3.586 1.00 98.19 109 GLY A CA 1
ATOM 829 C C . GLY A 1 109 ? -4.802 -6.433 3.446 1.00 98.19 109 GLY A C 1
ATOM 830 O O . GLY A 1 109 ? -3.735 -6.788 3.947 1.00 98.19 109 GLY A O 1
ATOM 831 N N . ALA A 1 110 ? -4.930 -5.263 2.816 1.00 98.75 110 ALA A N 1
ATOM 832 C CA . ALA A 1 110 ? -3.798 -4.375 2.562 1.00 98.75 110 ALA A CA 1
ATOM 833 C C . ALA A 1 110 ? -4.126 -2.895 2.791 1.00 98.75 110 ALA A C 1
ATOM 835 O O . ALA A 1 110 ? -5.201 -2.414 2.420 1.00 98.75 110 ALA A O 1
ATOM 836 N N . ILE A 1 111 ? -3.162 -2.169 3.361 1.00 98.75 111 ILE A N 1
ATOM 837 C CA . ILE A 1 111 ? -3.149 -0.705 3.446 1.00 98.75 111 ILE A CA 1
ATOM 838 C C . ILE A 1 111 ? -1.877 -0.190 2.775 1.00 98.75 111 ILE A C 1
ATOM 840 O O . ILE A 1 111 ? -0.772 -0.608 3.118 1.00 98.75 111 ILE A O 1
ATOM 844 N N . VAL A 1 112 ? -2.047 0.758 1.858 1.00 98.88 112 VAL A N 1
ATOM 845 C CA . VAL A 1 112 ? -0.977 1.509 1.204 1.00 98.88 112 VAL A CA 1
ATOM 846 C C . VAL A 1 112 ? -1.121 2.980 1.567 1.00 98.88 112 VAL A C 1
ATOM 848 O O . VAL A 1 112 ? -2.142 3.611 1.293 1.00 98.88 112 VAL A O 1
ATOM 851 N N . LEU A 1 113 ? -0.097 3.531 2.200 1.00 98.81 113 LEU A N 1
ATOM 852 C CA . LEU A 1 113 ? -0.031 4.933 2.578 1.00 98.81 113 LEU A CA 1
ATOM 853 C C . LEU A 1 113 ? 0.942 5.671 1.659 1.00 98.81 113 LEU A C 1
ATOM 855 O O . LEU A 1 113 ? 1.991 5.141 1.292 1.00 98.81 113 LEU A O 1
ATOM 859 N N . CYS A 1 114 ? 0.584 6.895 1.289 1.00 97.94 114 CYS A N 1
ATOM 860 C CA . CYS A 1 114 ? 1.414 7.773 0.469 1.00 97.94 114 CYS A CA 1
ATOM 861 C C . CYS A 1 114 ? 1.191 9.245 0.846 1.00 97.94 114 CYS A C 1
ATOM 863 O O . CYS A 1 114 ? 0.224 9.595 1.530 1.00 97.94 114 CYS A O 1
ATOM 865 N N . ASN A 1 115 ? 2.109 10.114 0.424 1.00 94.81 115 ASN A N 1
ATOM 866 C CA . ASN A 1 115 ? 2.175 11.495 0.903 1.00 94.81 115 ASN A CA 1
ATOM 867 C C . ASN A 1 115 ? 1.106 12.429 0.292 1.00 94.81 115 ASN A C 1
ATOM 869 O O . ASN A 1 115 ? 0.655 13.364 0.954 1.00 94.81 115 ASN A O 1
ATOM 873 N N . THR A 1 116 ? 0.680 12.196 -0.955 1.00 95.62 116 THR A N 1
ATOM 874 C CA . THR A 1 116 ? -0.193 13.124 -1.703 1.00 95.62 116 THR A CA 1
ATOM 875 C C . THR A 1 116 ? -1.483 12.469 -2.199 1.00 95.62 116 THR A C 1
ATOM 877 O O . THR A 1 116 ? -1.608 11.246 -2.282 1.00 95.62 116 THR A O 1
ATOM 880 N N . ARG A 1 117 ? -2.482 13.298 -2.525 1.00 96.06 117 ARG A N 1
ATOM 881 C CA . ARG A 1 117 ? -3.794 12.838 -3.016 1.00 96.06 117 ARG A CA 1
ATOM 882 C C . ARG A 1 117 ? -3.674 12.244 -4.416 1.00 96.06 117 ARG A C 1
ATOM 884 O O . ARG A 1 117 ? -4.309 11.243 -4.733 1.00 96.06 117 ARG A O 1
ATOM 891 N N . GLU A 1 118 ? -2.855 12.887 -5.233 1.00 96.56 118 GLU A N 1
ATOM 892 C CA . GLU A 1 118 ? -2.580 12.551 -6.620 1.00 96.56 118 GLU A CA 1
ATOM 893 C C . GLU A 1 118 ? -1.871 11.198 -6.696 1.00 96.56 118 GLU A C 1
ATOM 895 O O . GLU A 1 118 ? -2.274 10.340 -7.478 1.00 96.56 118 GLU A O 1
ATOM 900 N N . LEU A 1 119 ? -0.894 10.965 -5.813 1.00 96.06 119 LEU A N 1
ATOM 901 C CA . LEU A 1 119 ? -0.204 9.683 -5.728 1.00 96.06 119 LEU A CA 1
ATOM 902 C C . LEU A 1 119 ? -1.145 8.565 -5.257 1.00 96.06 119 LEU A C 1
ATOM 904 O O . LEU A 1 119 ? -1.134 7.479 -5.829 1.00 96.06 119 LEU A O 1
ATOM 908 N N . ALA A 1 120 ? -2.027 8.833 -4.285 1.00 97.88 120 ALA A N 1
ATOM 909 C CA . ALA A 1 120 ? -3.020 7.849 -3.844 1.00 97.88 120 ALA A CA 1
ATOM 910 C 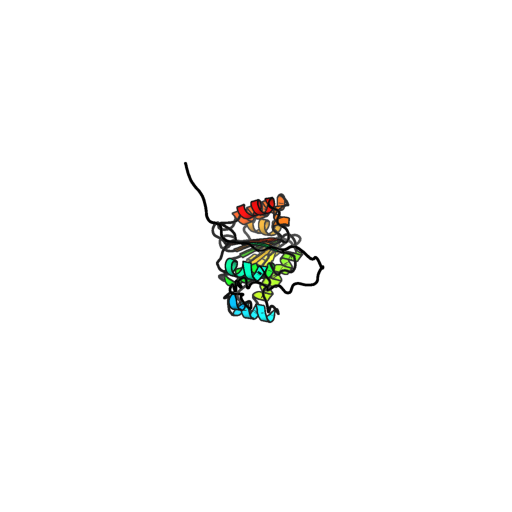C . ALA A 1 120 ? -3.951 7.412 -4.988 1.00 97.88 120 ALA A C 1
ATOM 912 O O . ALA A 1 120 ? -4.238 6.224 -5.137 1.00 97.88 120 ALA A O 1
ATOM 913 N N . TYR A 1 121 ? -4.400 8.370 -5.805 1.00 97.00 121 TYR A N 1
ATOM 914 C CA . TYR A 1 121 ? -5.198 8.104 -7.002 1.00 97.00 121 TYR A CA 1
ATOM 915 C C . TYR A 1 121 ? -4.424 7.243 -8.007 1.00 97.00 121 TYR A C 1
ATOM 917 O O . TYR A 1 121 ? -4.933 6.216 -8.453 1.00 97.00 121 TYR A O 1
ATOM 925 N N . GLN A 1 122 ? -3.179 7.618 -8.316 1.00 97.88 122 GLN A N 1
ATOM 926 C CA . GLN A 1 122 ? -2.325 6.885 -9.255 1.00 97.88 122 GLN A CA 1
ATOM 927 C C . GLN A 1 122 ? -2.076 5.443 -8.803 1.00 97.88 122 GLN A C 1
ATOM 929 O O . GLN A 1 122 ? -2.283 4.515 -9.579 1.00 97.88 122 GLN A O 1
ATOM 934 N N . ILE A 1 123 ? -1.703 5.235 -7.538 1.00 98.50 123 ILE A N 1
ATOM 935 C CA . ILE A 1 123 ? -1.467 3.897 -6.981 1.00 98.50 123 ILE A CA 1
ATOM 936 C C . ILE A 1 123 ? -2.740 3.046 -7.045 1.00 98.50 123 ILE A C 1
ATOM 938 O O . ILE A 1 123 ? -2.682 1.868 -7.395 1.00 98.50 123 ILE A O 1
ATOM 942 N N . GLN A 1 124 ? -3.901 3.622 -6.727 1.00 98.25 124 GLN A N 1
ATOM 943 C CA . GLN A 1 124 ? -5.164 2.892 -6.805 1.00 98.25 124 GLN A CA 1
ATOM 944 C C . GLN A 1 124 ? -5.498 2.465 -8.243 1.00 98.25 124 GLN A C 1
ATOM 946 O O . GLN A 1 124 ? -5.942 1.334 -8.437 1.00 98.25 124 GLN A O 1
ATOM 951 N N . HIS A 1 125 ? -5.201 3.302 -9.239 1.00 97.94 125 HIS A N 1
ATOM 952 C CA . HIS A 1 125 ? -5.355 2.940 -10.650 1.00 97.94 125 HIS A CA 1
ATOM 953 C C . HIS A 1 125 ? -4.371 1.848 -11.080 1.00 97.94 125 HIS A C 1
ATOM 955 O O . HIS A 1 125 ? -4.738 0.978 -11.864 1.00 97.94 125 HIS A O 1
ATOM 961 N N . GLU A 1 126 ? -3.144 1.825 -10.551 1.00 98.38 126 GLU A N 1
ATOM 962 C CA . GLU A 1 126 ? -2.217 0.713 -10.799 1.00 98.38 126 GLU A CA 1
ATOM 963 C C . GLU A 1 126 ? -2.772 -0.607 -10.248 1.00 98.38 126 GLU A C 1
ATOM 965 O O . GLU A 1 126 ? -2.746 -1.623 -10.945 1.00 98.38 126 GLU A O 1
ATOM 970 N N . PHE A 1 127 ? -3.359 -0.601 -9.046 1.00 98.69 127 PHE A N 1
ATOM 971 C CA . PHE A 1 127 ? -4.059 -1.782 -8.537 1.00 98.69 127 PHE A CA 1
ATOM 972 C C . PHE A 1 127 ? -5.185 -2.226 -9.472 1.00 98.69 127 PHE A C 1
ATOM 974 O O . PHE A 1 127 ? -5.261 -3.413 -9.775 1.00 98.69 127 PHE A O 1
ATOM 981 N N . GLU A 1 128 ? -6.038 -1.321 -9.958 1.00 98.00 128 GLU A N 1
ATOM 982 C CA . GLU A 1 128 ? -7.109 -1.659 -10.913 1.00 98.00 128 GLU A CA 1
ATOM 983 C C . GLU A 1 128 ? -6.564 -2.236 -12.227 1.00 98.00 128 GLU A C 1
ATOM 985 O O . GLU A 1 128 ? -7.058 -3.256 -12.709 1.00 98.00 128 GLU A O 1
ATOM 990 N N . ARG A 1 129 ? -5.499 -1.641 -12.780 1.00 97.75 129 ARG A N 1
ATOM 991 C CA . ARG A 1 129 ? -4.842 -2.121 -14.006 1.00 97.75 129 ARG A CA 1
ATOM 992 C C . ARG A 1 129 ? -4.340 -3.554 -13.854 1.00 97.75 129 ARG A C 1
ATOM 994 O O . ARG A 1 129 ? -4.646 -4.399 -14.695 1.00 97.75 129 ARG A O 1
ATOM 1001 N N . PHE A 1 130 ? -3.604 -3.841 -12.781 1.00 98.31 130 PHE A N 1
ATOM 1002 C CA . PHE A 1 130 ? -3.026 -5.169 -12.554 1.00 98.31 130 PHE A CA 1
ATOM 1003 C C . PHE A 1 130 ? -4.037 -6.193 -12.017 1.00 98.31 130 PHE A C 1
ATOM 1005 O O . PHE A 1 130 ? -3.833 -7.392 -12.190 1.00 98.31 130 PHE A O 1
ATOM 1012 N N . SER A 1 131 ? -5.155 -5.752 -11.430 1.00 98.06 131 SER A N 1
ATOM 1013 C CA . SER A 1 131 ? -6.252 -6.625 -10.980 1.00 98.06 131 SER A CA 1
ATOM 1014 C C . SER A 1 131 ? -7.359 -6.825 -12.018 1.00 98.06 131 SER A C 1
ATOM 1016 O O . SER A 1 131 ? -8.364 -7.459 -11.713 1.00 98.06 131 SER A O 1
ATOM 1018 N N . ARG A 1 132 ? -7.170 -6.383 -13.270 1.00 97.75 132 ARG A N 1
ATOM 1019 C CA . ARG A 1 132 ? -8.148 -6.532 -14.367 1.00 97.75 132 ARG A CA 1
ATOM 1020 C C . ARG A 1 132 ? -8.729 -7.946 -14.512 1.00 97.75 132 ARG A C 1
ATOM 1022 O O . ARG A 1 132 ? -9.886 -8.094 -14.897 1.00 97.75 132 ARG A O 1
ATOM 1029 N N . TYR A 1 133 ? -7.926 -8.971 -14.235 1.00 98.31 133 TYR A N 1
ATOM 1030 C CA . TYR A 1 133 ? -8.312 -10.385 -14.323 1.00 98.31 133 TYR A CA 1
ATOM 1031 C C . TYR A 1 133 ? -8.590 -11.037 -12.958 1.00 98.31 133 TYR A C 1
ATOM 1033 O O . TYR A 1 133 ? -8.699 -12.254 -12.870 1.00 98.31 133 TYR A O 1
ATOM 1041 N N . LEU A 1 134 ? -8.724 -10.232 -11.904 1.00 97.62 134 LEU A N 1
ATOM 1042 C CA . LEU A 1 134 ? -9.065 -10.631 -10.540 1.00 97.62 134 LEU A CA 1
ATOM 1043 C C . LEU A 1 134 ? -10.374 -9.922 -10.130 1.00 97.62 134 LEU A C 1
ATOM 1045 O O . LEU A 1 134 ? -10.333 -8.968 -9.354 1.00 97.62 134 LEU A O 1
ATOM 1049 N N . PRO A 1 135 ? -11.539 -10.349 -10.658 1.00 95.62 135 PRO A N 1
ATOM 1050 C CA . PRO A 1 135 ? -12.794 -9.587 -10.583 1.00 95.62 135 PRO A CA 1
ATOM 1051 C C . PRO A 1 135 ? -13.312 -9.360 -9.158 1.00 95.62 135 PRO A C 1
ATOM 1053 O O . PRO A 1 135 ? -14.057 -8.412 -8.915 1.00 95.62 135 PRO A O 1
ATOM 1056 N N . ASP A 1 136 ? -12.908 -10.209 -8.213 1.00 96.25 136 ASP A N 1
ATOM 1057 C CA . ASP A 1 136 ? -13.315 -10.091 -6.816 1.00 96.25 136 ASP A CA 1
ATOM 1058 C C . ASP A 1 136 ? -12.474 -9.066 -6.042 1.00 96.25 136 ASP A C 1
ATOM 1060 O O . ASP A 1 136 ? -12.871 -8.624 -4.964 1.00 96.25 136 ASP A O 1
ATOM 1064 N N . VAL A 1 137 ? -11.316 -8.646 -6.564 1.00 97.94 137 VAL A N 1
ATOM 1065 C CA . VAL A 1 137 ? -10.466 -7.648 -5.907 1.00 97.94 137 VAL A CA 1
ATOM 1066 C C . VAL A 1 137 ? -11.115 -6.272 -6.013 1.00 97.94 137 VAL A C 1
ATOM 1068 O O . VAL A 1 137 ? -11.568 -5.840 -7.066 1.00 97.94 137 VAL A O 1
ATOM 1071 N N . LYS A 1 138 ? -11.146 -5.556 -4.887 1.00 97.75 138 LYS A N 1
ATOM 1072 C CA . LYS A 1 138 ? -11.745 -4.226 -4.779 1.00 97.75 138 LYS A CA 1
ATOM 1073 C C . LYS A 1 138 ? -10.737 -3.310 -4.118 1.00 97.75 138 LYS A C 1
ATOM 1075 O O . LYS A 1 138 ? -10.299 -3.594 -3.001 1.00 97.75 138 LYS A O 1
ATOM 1080 N N . THR A 1 139 ? -10.416 -2.207 -4.778 1.00 98.06 139 THR A N 1
ATOM 1081 C CA . THR A 1 139 ? -9.483 -1.207 -4.258 1.00 98.06 139 THR A CA 1
ATOM 1082 C C . THR A 1 139 ? -10.189 0.134 -4.166 1.00 98.06 139 THR A C 1
ATOM 1084 O O . THR A 1 139 ? -10.855 0.557 -5.109 1.00 98.06 139 THR A O 1
ATOM 1087 N N . LYS A 1 140 ? -10.046 0.822 -3.034 1.00 98.00 140 LYS A N 1
ATOM 1088 C CA . LYS A 1 140 ? -10.539 2.194 -2.851 1.00 98.00 140 LYS A CA 1
ATOM 1089 C C . LYS A 1 140 ? -9.417 3.067 -2.314 1.00 98.00 140 LYS A C 1
ATOM 1091 O O . LYS A 1 140 ? -8.491 2.568 -1.672 1.00 98.00 140 LYS A O 1
ATOM 1096 N N . TYR A 1 141 ? -9.515 4.368 -2.564 1.00 97.75 141 TYR A N 1
ATOM 1097 C CA . TYR A 1 141 ? -8.553 5.336 -2.062 1.00 97.75 141 TYR A CA 1
ATOM 1098 C C . TYR A 1 141 ? -9.224 6.430 -1.232 1.00 97.75 141 TYR A C 1
ATOM 1100 O O . TYR A 1 141 ? -10.343 6.850 -1.526 1.00 97.75 141 TYR A O 1
ATOM 1108 N N . PHE A 1 142 ? -8.547 6.888 -0.179 1.00 98.06 142 PHE A N 1
ATOM 1109 C CA . PHE A 1 142 ? -9.088 7.864 0.764 1.00 98.06 142 PHE A CA 1
ATOM 1110 C C . PHE A 1 142 ? -8.054 8.924 1.132 1.00 98.06 142 PHE A C 1
ATOM 1112 O O . PHE A 1 142 ? -6.951 8.630 1.586 1.00 98.06 142 PHE A O 1
ATOM 1119 N N . TYR A 1 143 ? -8.440 10.186 0.997 1.00 97.06 143 TYR A N 1
ATOM 1120 C CA . TYR A 1 143 ? -7.570 11.328 1.244 1.00 97.06 143 TYR A CA 1
ATOM 1121 C C . TYR A 1 143 ? -8.358 12.537 1.802 1.00 97.06 143 TYR A C 1
ATOM 1123 O O . TYR A 1 143 ? -9.585 12.503 1.896 1.00 97.06 143 TYR A O 1
ATOM 1131 N N . GLY A 1 144 ? -7.664 13.601 2.221 1.00 93.12 144 GLY A N 1
ATOM 1132 C CA . GLY A 1 144 ? -8.269 14.809 2.809 1.00 93.12 144 GLY A CA 1
ATOM 1133 C C . GLY A 1 144 ? -9.006 15.733 1.818 1.00 93.12 144 GLY A C 1
ATOM 1134 O O . GLY A 1 144 ? -8.753 15.720 0.622 1.00 93.12 144 GLY A O 1
ATOM 1135 N N . GLY A 1 145 ? -9.905 16.589 2.306 1.00 91.19 145 GLY A N 1
ATOM 1136 C CA . GLY A 1 145 ? -10.633 17.558 1.462 1.00 91.19 145 GLY A CA 1
ATOM 1137 C C . GLY A 1 145 ? -11.956 17.053 0.872 1.00 91.19 145 GLY A C 1
ATOM 1138 O O . GLY A 1 145 ? -12.723 17.852 0.351 1.00 91.19 145 GLY A O 1
ATOM 1139 N N . ILE A 1 146 ? -12.263 15.761 1.021 1.00 94.62 146 ILE A N 1
ATOM 1140 C CA . ILE A 1 146 ? -13.606 15.193 0.801 1.00 94.62 146 ILE A CA 1
ATOM 1141 C C . ILE A 1 146 ? -14.312 15.034 2.154 1.00 94.62 146 ILE A C 1
ATOM 1143 O O . ILE A 1 146 ? -13.633 14.665 3.120 1.00 94.62 146 ILE A O 1
ATOM 1147 N N . PRO A 1 147 ? -15.627 15.274 2.285 1.00 97.12 147 PRO A N 1
ATOM 1148 C CA . PRO A 1 147 ? -16.347 15.035 3.533 1.00 97.12 147 PRO A CA 1
ATOM 1149 C C . PRO A 1 147 ? -16.172 13.599 4.047 1.00 97.12 147 PRO A C 1
ATOM 1151 O O . PRO A 1 147 ? -16.388 12.625 3.332 1.00 97.12 147 PRO A O 1
ATOM 1154 N N . VAL A 1 148 ? -15.811 13.453 5.321 1.00 97.00 148 VAL A N 1
ATOM 1155 C CA . VAL A 1 148 ? -15.592 12.140 5.959 1.00 97.00 148 VAL A CA 1
ATOM 1156 C C . VAL A 1 148 ? -16.814 11.213 5.860 1.00 97.00 148 VAL A C 1
ATOM 1158 O O . VAL A 1 148 ? -16.612 10.037 5.552 1.00 97.00 148 VAL A O 1
AT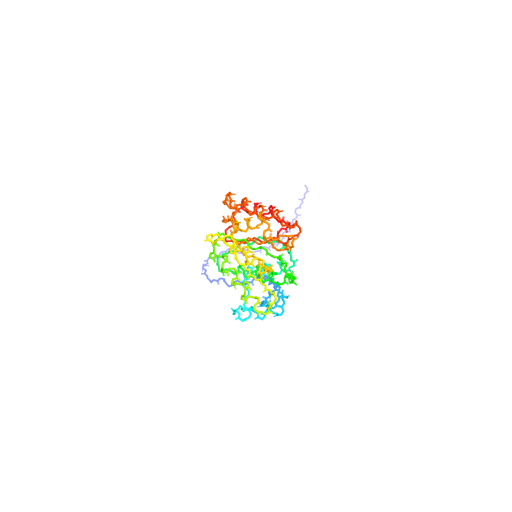OM 1161 N N . PRO A 1 149 ? -18.072 11.690 6.024 1.00 97.69 149 PRO A N 1
ATOM 1162 C CA . PRO A 1 149 ? -19.253 10.836 5.872 1.00 97.69 149 PRO A CA 1
ATOM 1163 C C . PRO A 1 149 ? -19.347 10.126 4.516 1.00 97.69 149 PRO A C 1
ATOM 1165 O O . PRO A 1 149 ? -19.885 9.023 4.436 1.00 97.69 149 PRO A O 1
ATOM 1168 N N . GLU A 1 150 ? -18.796 10.716 3.454 1.00 97.25 150 GLU A N 1
ATOM 1169 C CA . GLU A 1 150 ? -18.776 10.096 2.132 1.00 97.25 150 GLU A CA 1
ATOM 1170 C C . GLU A 1 150 ? -17.873 8.858 2.104 1.00 97.25 150 GLU A C 1
ATOM 1172 O O . GLU A 1 150 ? -18.282 7.807 1.613 1.00 97.25 150 GLU A O 1
ATOM 1177 N N . HIS A 1 151 ? -16.688 8.939 2.716 1.00 97.62 151 HIS A N 1
ATOM 1178 C CA . HIS A 1 151 ? -15.780 7.796 2.832 1.00 97.62 151 HIS A CA 1
ATOM 1179 C C . HIS A 1 151 ? -16.362 6.695 3.723 1.00 97.62 151 HIS A C 1
ATOM 1181 O O . HIS A 1 151 ? -16.261 5.519 3.379 1.00 97.62 151 HIS A O 1
ATOM 1187 N N . LYS A 1 152 ? -17.037 7.060 4.822 1.00 97.62 152 LYS A N 1
ATOM 1188 C CA . LYS A 1 152 ? -17.749 6.091 5.675 1.00 97.62 152 LYS A CA 1
ATOM 1189 C C . LYS A 1 152 ? -18.824 5.339 4.896 1.00 97.62 152 LYS A C 1
ATOM 1191 O O . LYS A 1 152 ? -18.943 4.121 5.004 1.00 97.62 152 LYS A O 1
ATOM 1196 N N . ARG A 1 153 ? -19.594 6.059 4.074 1.00 97.75 153 ARG A N 1
ATOM 1197 C CA . ARG A 1 153 ? -20.608 5.460 3.199 1.00 97.75 153 ARG A CA 1
ATOM 1198 C C . ARG A 1 153 ? -19.978 4.471 2.218 1.00 97.75 153 ARG A C 1
ATOM 1200 O O . ARG A 1 153 ? -20.511 3.374 2.080 1.00 97.75 153 ARG A O 1
ATOM 1207 N N . ILE A 1 154 ? -18.859 4.827 1.581 1.00 96.38 154 ILE A N 1
ATOM 1208 C CA . ILE A 1 154 ? -18.131 3.931 0.664 1.00 96.38 154 ILE A CA 1
ATOM 1209 C C . ILE A 1 154 ? -17.674 2.671 1.402 1.00 96.38 154 ILE A C 1
ATOM 1211 O O . ILE A 1 154 ? -18.000 1.577 0.963 1.00 96.38 154 ILE A O 1
ATOM 1215 N N . LEU A 1 155 ? -17.012 2.803 2.556 1.00 96.69 155 LEU A N 1
ATOM 1216 C CA . LEU A 1 155 ? -16.550 1.653 3.349 1.00 96.69 155 LEU A CA 1
ATOM 1217 C C . LEU A 1 155 ? -17.690 0.707 3.751 1.00 96.69 155 LEU A C 1
ATOM 1219 O O . LEU A 1 155 ? -17.498 -0.504 3.785 1.00 96.69 155 LEU A O 1
ATOM 1223 N N . LYS A 1 156 ? -18.879 1.251 4.032 1.00 95.62 156 LYS A N 1
ATOM 1224 C CA . LYS A 1 156 ? -20.055 0.463 4.414 1.00 95.62 156 LYS A CA 1
ATOM 1225 C C . LYS A 1 156 ? -20.751 -0.216 3.231 1.00 95.62 156 LYS A C 1
ATOM 1227 O O . LYS A 1 156 ? -21.292 -1.303 3.398 1.00 95.62 156 LYS A O 1
ATOM 1232 N N . SER A 1 157 ? -20.816 0.449 2.079 1.00 96.19 157 SER A N 1
ATOM 1233 C CA . SER A 1 157 ? -21.566 -0.031 0.906 1.00 96.19 157 SER A CA 1
ATOM 1234 C C . SER A 1 157 ? -20.722 -0.878 -0.043 1.00 96.19 157 SER A C 1
ATOM 1236 O O . SER A 1 157 ? -21.223 -1.832 -0.628 1.00 96.19 157 SER A O 1
ATOM 1238 N N . GLU A 1 158 ? -19.440 -0.552 -0.170 1.00 94.12 158 GLU A N 1
ATOM 1239 C CA . GLU A 1 158 ? -18.490 -1.176 -1.086 1.00 94.12 158 GLU A CA 1
ATOM 1240 C C . GLU A 1 158 ? -17.153 -1.422 -0.366 1.00 94.12 158 GLU A C 1
ATOM 1242 O O . GLU A 1 158 ? -16.146 -0.775 -0.680 1.00 94.12 158 GLU A O 1
ATOM 1247 N N . PRO A 1 159 ? -17.122 -2.330 0.626 1.00 95.12 159 PRO A N 1
ATOM 1248 C CA . PRO A 1 159 ? -15.918 -2.584 1.402 1.00 95.12 159 PRO A CA 1
ATOM 1249 C C . PRO A 1 159 ? -14.792 -3.103 0.491 1.00 95.12 159 PRO A C 1
ATOM 1251 O O . PRO A 1 159 ? -14.985 -4.090 -0.230 1.00 95.12 159 PRO A O 1
ATOM 1254 N N . PRO A 1 160 ? -13.624 -2.436 0.486 1.00 97.75 160 PRO A N 1
ATOM 1255 C CA . PRO A 1 160 ? -12.491 -2.847 -0.327 1.00 97.75 160 PRO A CA 1
ATOM 1256 C C . PRO A 1 160 ? -11.689 -3.977 0.328 1.00 97.75 160 PRO A C 1
ATOM 1258 O O . PRO A 1 160 ? -11.723 -4.168 1.541 1.00 97.75 160 PRO A O 1
ATOM 1261 N N . HIS A 1 161 ? -10.883 -4.657 -0.483 1.00 98.56 161 HIS A N 1
ATOM 1262 C CA . HIS A 1 161 ? -9.835 -5.576 -0.034 1.00 98.56 161 HIS A CA 1
ATOM 1263 C C . HIS A 1 161 ? -8.490 -4.851 0.146 1.00 98.56 161 HIS A C 1
ATOM 1265 O O . HIS A 1 161 ? -7.674 -5.239 0.985 1.00 98.56 161 HIS A O 1
ATOM 1271 N N . ILE A 1 162 ? -8.276 -3.776 -0.620 1.00 98.75 162 ILE A N 1
ATOM 1272 C CA . ILE A 1 162 ? -7.064 -2.952 -0.607 1.00 98.75 162 ILE A CA 1
ATOM 1273 C C . ILE A 1 162 ? -7.459 -1.488 -0.421 1.00 98.75 162 ILE A C 1
ATOM 1275 O O . ILE A 1 162 ? -8.313 -0.959 -1.138 1.00 98.75 162 ILE A O 1
ATOM 1279 N N . ILE A 1 163 ? -6.815 -0.816 0.528 1.00 98.44 163 ILE A N 1
ATOM 1280 C CA . ILE A 1 163 ? -6.993 0.616 0.753 1.00 98.44 163 ILE A CA 1
ATOM 1281 C C . ILE A 1 163 ? -5.712 1.356 0.403 1.00 98.44 163 ILE A C 1
ATOM 1283 O O . ILE A 1 163 ? -4.639 0.994 0.873 1.00 98.44 163 ILE A O 1
ATOM 1287 N N . VAL A 1 164 ? -5.847 2.433 -0.363 1.00 98.81 164 VAL A N 1
ATOM 1288 C CA . VAL A 1 164 ? -4.776 3.401 -0.621 1.00 98.81 164 VAL A CA 1
ATOM 1289 C C . VAL A 1 164 ? -5.148 4.732 0.035 1.00 98.81 164 VAL A C 1
ATOM 1291 O O . VAL A 1 164 ? -6.315 5.115 0.038 1.00 98.81 164 VAL A O 1
ATOM 1294 N N . GLY A 1 165 ? -4.223 5.488 0.610 1.00 98.31 165 GLY A N 1
ATOM 1295 C CA . GLY A 1 165 ? -4.619 6.792 1.136 1.00 98.31 165 GLY A CA 1
ATOM 1296 C C . GLY A 1 165 ? -3.532 7.631 1.765 1.00 98.31 165 GLY A C 1
ATOM 1297 O O . GLY A 1 165 ? -2.390 7.205 1.910 1.00 98.31 165 GLY A O 1
ATOM 1298 N N . THR A 1 166 ? -3.923 8.840 2.161 1.00 98.31 166 THR A N 1
ATOM 1299 C CA . THR A 1 166 ? -3.049 9.729 2.928 1.00 98.31 166 THR A CA 1
ATOM 1300 C C . THR A 1 166 ? -3.208 9.477 4.432 1.00 98.31 166 THR A C 1
ATOM 1302 O O . THR A 1 166 ? -4.336 9.236 4.889 1.00 98.31 166 THR A O 1
ATOM 1305 N N . PRO A 1 167 ? -2.125 9.558 5.234 1.00 98.38 167 PRO A N 1
ATOM 1306 C CA . PRO A 1 167 ? -2.152 9.180 6.649 1.00 98.38 167 PRO A CA 1
ATOM 1307 C C . PRO A 1 167 ? -3.265 9.851 7.457 1.00 98.38 167 PRO A C 1
ATOM 1309 O O . PRO A 1 167 ? -4.039 9.155 8.105 1.00 98.38 167 PRO A O 1
ATOM 1312 N N . GLY A 1 168 ? -3.444 11.170 7.339 1.00 98.06 168 GLY A N 1
ATOM 1313 C CA . GLY A 1 168 ? -4.453 11.887 8.126 1.00 98.06 168 GLY A CA 1
ATOM 1314 C C . GLY A 1 168 ? -5.888 11.379 7.915 1.00 98.06 168 GLY A C 1
ATOM 1315 O O . GLY A 1 168 ? -6.635 11.200 8.878 1.00 98.06 168 GLY A O 1
ATOM 1316 N N . ARG A 1 169 ? -6.290 11.076 6.668 1.00 98.19 169 ARG A N 1
ATOM 1317 C CA . ARG A 1 169 ? -7.638 10.544 6.392 1.00 98.19 169 ARG A CA 1
ATOM 1318 C C . ARG A 1 169 ? -7.778 9.094 6.842 1.00 98.19 169 ARG A C 1
ATOM 1320 O O . ARG A 1 169 ? -8.812 8.744 7.408 1.00 98.19 169 ARG A O 1
ATOM 1327 N N . ILE A 1 170 ? -6.774 8.258 6.586 1.00 98.62 170 ILE A N 1
ATOM 1328 C CA . ILE A 1 170 ? -6.807 6.853 7.004 1.00 98.62 170 ILE A CA 1
ATOM 1329 C C . ILE A 1 170 ? -6.870 6.759 8.527 1.00 98.62 170 ILE A C 1
ATOM 1331 O O . ILE A 1 170 ? -7.733 6.061 9.053 1.00 98.62 170 ILE A O 1
ATOM 1335 N N . LEU A 1 171 ? -6.042 7.528 9.237 1.00 98.69 171 LEU A N 1
ATOM 1336 C CA . LEU A 1 171 ? -6.058 7.579 10.693 1.00 98.69 171 LEU A CA 1
ATOM 1337 C C . LEU A 1 171 ? -7.422 8.004 11.230 1.00 98.69 171 LEU A C 1
ATOM 1339 O O . LEU A 1 171 ? -7.920 7.390 12.172 1.00 98.69 171 LEU A O 1
ATOM 1343 N N . GLN A 1 172 ? -8.039 9.027 10.634 1.00 98.44 172 GLN A N 1
ATOM 1344 C CA . GLN A 1 172 ? -9.366 9.469 11.047 1.00 98.44 172 GLN A CA 1
ATOM 1345 C C . GLN A 1 172 ? -10.395 8.330 10.957 1.00 98.44 172 GLN A C 1
ATOM 1347 O O . GLN A 1 172 ? -11.109 8.074 11.924 1.00 98.44 172 GLN A O 1
ATOM 1352 N N . LEU A 1 173 ? -10.431 7.601 9.838 1.00 98.50 173 LEU A N 1
ATOM 1353 C CA . LEU A 1 173 ? -11.357 6.478 9.639 1.00 98.50 173 LEU A CA 1
ATOM 1354 C C . LEU A 1 173 ? -11.065 5.295 10.580 1.00 98.50 173 LEU A C 1
ATOM 1356 O O . LEU A 1 173 ? -11.992 4.618 11.024 1.00 98.50 173 LEU A O 1
ATOM 1360 N N . VAL A 1 174 ? -9.792 5.062 10.915 1.00 98.38 174 VAL A N 1
ATOM 1361 C CA . VAL A 1 174 ? -9.374 4.049 11.899 1.00 98.38 174 VAL A CA 1
ATOM 1362 C C . VAL A 1 174 ? -9.826 4.436 13.311 1.00 98.38 174 VAL A C 1
ATOM 1364 O O . VAL A 1 174 ? -10.447 3.625 13.999 1.00 98.38 174 VAL A O 1
ATOM 1367 N N . ARG A 1 175 ? -9.572 5.679 13.744 1.00 98.00 175 ARG A N 1
ATOM 1368 C CA . ARG A 1 175 ? -9.959 6.188 15.074 1.00 98.00 175 ARG A CA 1
ATOM 1369 C C . ARG A 1 175 ? -11.470 6.182 15.278 1.00 98.00 175 ARG A C 1
ATOM 1371 O O . ARG A 1 175 ? -11.946 5.822 16.353 1.00 98.00 175 ARG A O 1
ATOM 1378 N N . GLU A 1 176 ? -12.219 6.547 14.242 1.00 97.56 176 GLU A N 1
ATOM 1379 C CA . GLU A 1 176 ? -13.685 6.560 14.254 1.00 97.56 176 GLU A CA 1
ATOM 1380 C C . GLU A 1 176 ? -14.299 5.151 14.090 1.00 97.56 176 GLU A C 1
ATOM 1382 O O . GLU A 1 176 ? -15.515 4.999 14.192 1.00 97.56 176 GLU A O 1
ATOM 1387 N N . LYS A 1 177 ? -13.462 4.108 13.946 1.00 96.50 177 LYS A N 1
ATOM 1388 C CA . LYS A 1 177 ? -13.826 2.682 13.814 1.00 96.50 177 LYS A CA 1
ATOM 1389 C C . LYS A 1 177 ? -14.625 2.333 12.554 1.00 96.50 177 LYS A C 1
ATOM 1391 O O . LYS A 1 177 ? -15.223 1.260 12.494 1.00 96.50 177 LYS A O 1
ATOM 1396 N N . ASP A 1 178 ? -14.601 3.194 11.542 1.00 97.00 178 ASP A N 1
ATOM 1397 C CA . ASP A 1 178 ? -15.216 2.931 10.238 1.00 97.00 178 ASP A CA 1
ATOM 1398 C C . ASP A 1 178 ? -14.327 2.051 9.345 1.00 97.00 178 ASP A C 1
ATOM 1400 O O . ASP A 1 178 ? -14.836 1.340 8.480 1.00 97.00 178 ASP A O 1
ATOM 1404 N N . LEU A 1 179 ? -13.004 2.080 9.552 1.00 97.50 179 LEU A N 1
ATOM 1405 C CA . LEU A 1 179 ? -12.032 1.265 8.817 1.00 97.50 179 LEU A CA 1
ATOM 1406 C C . LEU A 1 179 ? -11.494 0.136 9.715 1.00 97.50 179 LEU A C 1
ATOM 1408 O O . LEU A 1 179 ? -10.678 0.399 10.604 1.00 97.50 179 LEU A O 1
ATOM 1412 N N . PRO A 1 180 ? -11.915 -1.126 9.506 1.00 96.12 180 PRO A N 1
ATOM 1413 C CA . PRO A 1 180 ? -11.408 -2.254 10.276 1.00 96.12 180 PRO A CA 1
ATOM 1414 C C . PRO A 1 180 ? -9.992 -2.645 9.833 1.00 96.12 180 PRO A C 1
ATOM 1416 O O . PRO A 1 180 ? -9.740 -2.934 8.669 1.00 96.12 180 PRO A O 1
ATOM 1419 N N . THR A 1 181 ? -9.065 -2.722 10.785 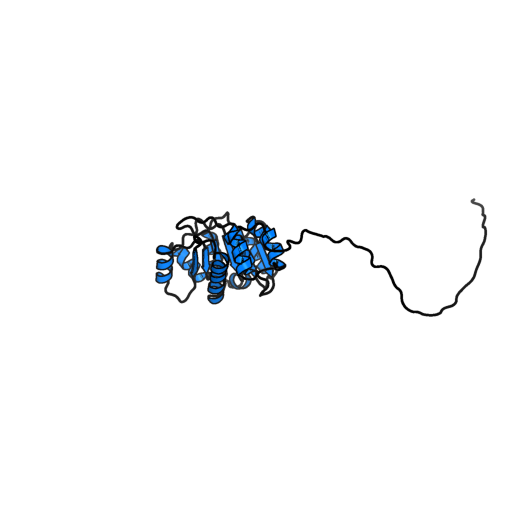1.00 97.50 181 THR A N 1
ATOM 1420 C CA . THR A 1 181 ? -7.634 -2.981 10.532 1.00 97.50 181 THR A CA 1
ATOM 1421 C C . THR A 1 181 ? -7.165 -4.371 10.961 1.00 97.50 181 THR A C 1
ATOM 1423 O O . THR A 1 181 ? -6.003 -4.714 10.773 1.00 97.50 181 THR A O 1
ATOM 1426 N N . LYS A 1 182 ? -8.048 -5.192 11.544 1.00 97.00 182 LYS A N 1
ATOM 1427 C CA . LYS A 1 182 ? -7.687 -6.465 12.202 1.00 97.00 182 LYS A CA 1
ATOM 1428 C C . LYS A 1 182 ? -7.137 -7.544 11.267 1.00 97.00 182 LYS A C 1
ATOM 1430 O O . LYS A 1 182 ? -6.464 -8.448 11.742 1.00 97.00 182 LYS A O 1
ATOM 1435 N N . ASN A 1 183 ? -7.432 -7.456 9.972 1.00 97.75 183 ASN A N 1
ATOM 1436 C CA . ASN A 1 183 ? -7.063 -8.468 8.979 1.00 97.75 183 ASN A CA 1
ATOM 1437 C C . ASN A 1 183 ? -5.962 -7.992 8.023 1.00 97.75 183 ASN A C 1
ATOM 1439 O O . ASN A 1 183 ? -5.678 -8.664 7.037 1.00 97.75 183 ASN A O 1
ATOM 1443 N N . ILE A 1 184 ? -5.338 -6.846 8.310 1.00 98.44 184 ILE A N 1
ATOM 1444 C CA . ILE A 1 184 ? -4.262 -6.314 7.477 1.00 98.44 184 ILE A CA 1
ATOM 1445 C C . ILE A 1 184 ? -3.054 -7.248 7.536 1.00 98.44 184 ILE A C 1
ATOM 1447 O O . ILE A 1 184 ? -2.493 -7.482 8.607 1.00 98.44 184 ILE A O 1
ATOM 1451 N N . LYS A 1 185 ? -2.662 -7.750 6.365 1.00 98.50 185 LYS A N 1
ATOM 1452 C CA . LYS A 1 185 ? -1.490 -8.599 6.128 1.00 98.50 185 LYS A CA 1
ATOM 1453 C C . LYS A 1 185 ? -0.386 -7.887 5.355 1.00 98.50 185 LYS A C 1
ATOM 1455 O O . LYS A 1 185 ? 0.761 -8.294 5.476 1.00 98.50 185 LYS A O 1
ATOM 1460 N N . HIS A 1 186 ? -0.709 -6.801 4.651 1.00 98.81 186 HIS A N 1
ATOM 1461 C CA . HIS A 1 186 ? 0.265 -5.991 3.919 1.00 98.81 186 HIS A CA 1
ATOM 1462 C C . HIS A 1 186 ? 0.152 -4.517 4.319 1.00 98.81 186 HIS A C 1
ATOM 1464 O O . HIS A 1 186 ? -0.923 -3.916 4.234 1.00 98.81 186 HIS A O 1
ATOM 1470 N N . PHE A 1 187 ? 1.265 -3.932 4.755 1.00 98.81 187 PHE A N 1
ATOM 1471 C CA . PHE A 1 187 ? 1.377 -2.525 5.126 1.00 98.81 187 PHE A CA 1
ATOM 1472 C C . PHE A 1 187 ? 2.460 -1.855 4.284 1.00 98.81 187 PHE A C 1
ATOM 1474 O O . PHE A 1 187 ? 3.643 -2.155 4.427 1.00 98.81 187 PHE A O 1
ATOM 1481 N N . VAL A 1 188 ? 2.066 -0.938 3.407 1.00 98.88 188 VAL A N 1
ATOM 1482 C CA . VAL A 1 188 ? 2.973 -0.330 2.429 1.00 98.88 188 VAL A CA 1
ATOM 1483 C C . VAL A 1 188 ? 3.070 1.176 2.641 1.00 98.88 188 VAL A C 1
ATOM 1485 O O . VAL A 1 188 ? 2.056 1.836 2.861 1.00 98.88 188 VAL A O 1
ATOM 1488 N N . LEU A 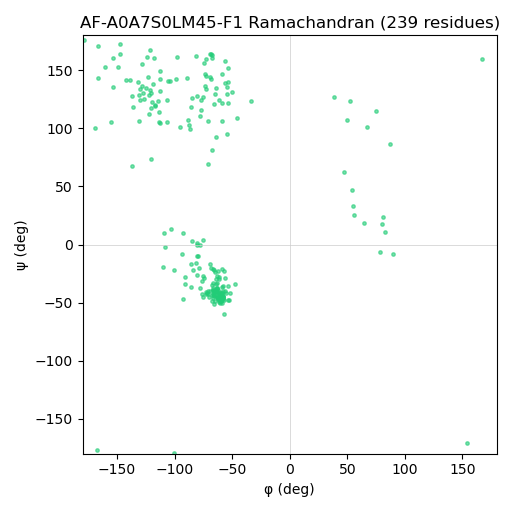1 189 ? 4.280 1.728 2.548 1.00 98.56 189 LEU A N 1
ATOM 1489 C CA . LEU A 1 189 ? 4.528 3.172 2.486 1.00 98.56 189 LEU A CA 1
ATOM 1490 C C . LEU A 1 189 ? 5.254 3.511 1.181 1.00 98.56 189 LEU A C 1
ATOM 1492 O O . LEU A 1 189 ? 6.392 3.081 0.994 1.00 98.56 189 LEU A O 1
ATOM 1496 N N . ASP A 1 190 ? 4.635 4.312 0.318 1.00 97.88 190 ASP A N 1
ATOM 1497 C CA . ASP A 1 190 ? 5.289 4.893 -0.861 1.00 97.88 190 ASP A CA 1
ATOM 1498 C C . ASP A 1 190 ? 5.614 6.372 -0.621 1.00 97.88 190 ASP A C 1
ATOM 1500 O O . ASP A 1 190 ? 4.835 7.089 0.006 1.00 97.88 190 ASP A O 1
ATOM 1504 N N . GLU A 1 191 ? 6.780 6.821 -1.081 1.00 95.56 191 GLU A N 1
ATOM 1505 C CA . GLU A 1 191 ? 7.426 8.067 -0.632 1.00 95.56 191 GLU A CA 1
ATOM 1506 C C . GLU A 1 191 ? 7.593 8.123 0.899 1.00 95.56 191 GLU A C 1
ATOM 1508 O O . GLU A 1 191 ? 7.259 9.109 1.569 1.00 95.56 191 GLU A O 1
ATOM 1513 N N . CYS A 1 192 ? 8.088 7.024 1.483 1.00 96.06 192 CYS A N 1
ATOM 1514 C CA . CYS A 1 192 ? 8.164 6.868 2.937 1.00 96.06 192 CYS A CA 1
ATOM 1515 C C . CYS A 1 192 ? 9.050 7.918 3.626 1.00 96.06 192 CYS A C 1
ATOM 1517 O O . CYS A 1 192 ? 8.753 8.308 4.751 1.00 96.06 192 CYS A O 1
ATOM 1519 N N . ASP A 1 193 ? 10.083 8.433 2.962 1.00 94.50 193 ASP A N 1
ATOM 1520 C CA . ASP A 1 193 ? 10.919 9.521 3.470 1.00 94.50 193 ASP A CA 1
ATOM 1521 C C . ASP A 1 193 ? 10.112 10.802 3.685 1.00 94.50 193 ASP A C 1
ATOM 1523 O O . ASP A 1 193 ? 10.181 11.382 4.766 1.00 94.50 193 ASP A O 1
ATOM 1527 N N . LYS A 1 194 ? 9.279 11.200 2.717 1.00 94.38 194 LYS A N 1
ATOM 1528 C CA . LYS A 1 194 ? 8.426 12.393 2.827 1.00 94.38 194 LYS A CA 1
ATOM 1529 C C . LYS A 1 194 ? 7.422 12.269 3.962 1.00 94.38 194 LYS A C 1
ATOM 1531 O O . LYS A 1 194 ? 7.234 13.223 4.717 1.00 94.38 194 LYS A O 1
ATOM 1536 N N . MET A 1 195 ? 6.818 11.090 4.107 1.00 94.75 195 MET A N 1
ATOM 1537 C CA . MET A 1 195 ? 5.837 10.850 5.165 1.00 94.75 195 MET A CA 1
ATOM 1538 C C . MET A 1 195 ? 6.472 10.770 6.549 1.00 94.75 195 MET A C 1
ATOM 1540 O O . MET A 1 195 ? 5.924 11.285 7.521 1.00 94.75 195 MET A O 1
ATOM 1544 N N . LEU A 1 196 ? 7.621 10.106 6.659 1.00 95.69 196 LEU A N 1
ATOM 1545 C CA . LEU A 1 196 ? 8.271 9.891 7.940 1.00 95.69 196 LEU A CA 1
ATOM 1546 C C . LEU A 1 196 ? 9.126 11.089 8.350 1.00 95.69 196 LEU A C 1
ATOM 1548 O O . LEU A 1 196 ? 9.374 11.233 9.535 1.00 95.69 196 LEU A O 1
ATOM 1552 N N . GLU A 1 197 ? 9.582 11.970 7.465 1.00 93.81 197 GLU A N 1
ATOM 1553 C CA . GLU A 1 197 ? 10.338 13.171 7.854 1.00 93.81 197 GLU A CA 1
ATOM 1554 C C . GLU A 1 197 ? 9.476 14.164 8.651 1.00 93.81 197 GLU A C 1
ATOM 1556 O O . GLU A 1 197 ? 9.928 14.720 9.653 1.00 93.81 197 GLU A O 1
ATOM 1561 N N . GLN A 1 198 ? 8.206 14.322 8.271 1.00 93.31 198 GLN A N 1
ATOM 1562 C CA . GLN A 1 198 ? 7.270 15.225 8.938 1.00 93.31 198 GLN A CA 1
ATOM 1563 C C . GLN A 1 198 ? 6.756 14.619 10.248 1.00 93.31 198 GLN A C 1
ATOM 1565 O O . GLN A 1 198 ? 6.177 13.535 10.260 1.00 93.31 198 GLN A O 1
ATOM 1570 N N . ILE A 1 199 ? 6.925 15.335 11.363 1.00 93.19 199 ILE A N 1
ATOM 1571 C CA . ILE A 1 199 ? 6.594 14.825 12.706 1.00 93.19 199 ILE A CA 1
ATOM 1572 C C . ILE A 1 199 ? 5.123 14.411 12.819 1.00 93.19 199 ILE A C 1
ATOM 1574 O O . ILE A 1 199 ? 4.837 13.341 13.357 1.00 93.19 199 ILE A O 1
ATOM 1578 N N . ASP A 1 200 ? 4.198 15.234 12.327 1.00 94.69 200 ASP A N 1
ATOM 1579 C CA . ASP A 1 200 ? 2.765 14.962 12.465 1.00 94.69 200 ASP A CA 1
ATOM 1580 C C . ASP A 1 200 ? 2.337 13.783 11.587 1.00 94.69 200 ASP A C 1
ATOM 1582 O O . ASP A 1 200 ? 1.688 12.857 12.071 1.00 94.69 200 ASP A O 1
ATOM 1586 N N . MET A 1 201 ? 2.821 13.723 10.344 1.00 95.50 201 MET A N 1
ATOM 1587 C CA . MET A 1 201 ? 2.531 12.600 9.453 1.00 95.50 201 MET A CA 1
ATOM 1588 C C . MET A 1 201 ? 3.169 11.289 9.939 1.00 95.50 201 MET A C 1
ATOM 1590 O O . MET A 1 201 ? 2.534 10.236 9.886 1.00 95.50 201 MET A O 1
ATOM 1594 N N . ARG A 1 202 ? 4.383 11.339 10.503 1.00 96.69 202 ARG A N 1
ATOM 1595 C CA . ARG A 1 202 ? 5.024 10.185 11.152 1.00 96.69 202 ARG A CA 1
ATOM 1596 C C . ARG A 1 202 ? 4.176 9.652 12.305 1.00 96.69 202 ARG A C 1
ATOM 1598 O O . ARG A 1 202 ? 4.026 8.437 12.418 1.00 96.69 202 ARG A O 1
ATOM 1605 N N . LYS A 1 203 ? 3.647 10.529 13.166 1.00 97.62 203 LYS A N 1
ATOM 1606 C CA . LYS A 1 203 ? 2.767 10.122 14.276 1.00 97.62 203 LYS A CA 1
ATOM 1607 C C . LYS A 1 203 ? 1.517 9.431 13.745 1.00 97.62 203 LYS A C 1
ATOM 1609 O O . LYS A 1 203 ? 1.168 8.366 14.251 1.00 97.62 203 LYS A O 1
ATOM 1614 N N . ASP A 1 204 ? 0.913 9.986 12.697 1.00 98.44 204 ASP A N 1
ATOM 1615 C CA . ASP A 1 204 ? -0.274 9.399 12.084 1.00 98.44 204 ASP A CA 1
ATOM 1616 C C . ASP A 1 204 ? 0.012 7.997 11.529 1.00 98.44 204 ASP A C 1
ATOM 1618 O O . ASP A 1 204 ? -0.702 7.045 11.847 1.00 98.44 204 ASP A O 1
ATOM 1622 N N . VAL A 1 205 ? 1.104 7.835 10.772 1.00 98.56 205 VAL A N 1
ATOM 1623 C CA . VAL A 1 205 ? 1.549 6.531 10.248 1.00 98.56 205 VAL A CA 1
ATOM 1624 C C . VAL A 1 205 ? 1.794 5.533 11.381 1.00 98.56 205 VAL A C 1
ATOM 1626 O O . VAL A 1 205 ? 1.355 4.387 11.295 1.00 98.56 205 VAL A O 1
ATOM 1629 N N . GLN A 1 206 ? 2.465 5.949 12.459 1.00 98.31 206 GLN A N 1
ATOM 1630 C CA . GLN A 1 206 ? 2.735 5.088 13.614 1.00 98.31 206 GLN A CA 1
ATOM 1631 C C . GLN A 1 206 ? 1.458 4.627 14.315 1.00 98.31 206 GLN A C 1
ATOM 1633 O O . GLN A 1 206 ? 1.393 3.489 14.779 1.00 98.31 206 GLN A O 1
ATOM 1638 N N . GLU A 1 207 ? 0.451 5.487 14.417 1.00 98.56 207 GLU A N 1
ATOM 1639 C CA . GLU A 1 207 ? -0.813 5.130 15.051 1.00 98.56 207 GLU A CA 1
ATOM 1640 C C . GLU A 1 207 ? -1.645 4.184 14.182 1.00 98.56 207 GLU A C 1
ATOM 1642 O O . GLU A 1 207 ? -2.149 3.185 14.697 1.00 98.56 207 GLU A O 1
ATOM 1647 N N . ILE A 1 208 ? -1.697 4.414 12.864 1.00 98.69 208 ILE A N 1
ATOM 1648 C CA . ILE A 1 208 ? -2.306 3.463 11.920 1.00 98.69 208 ILE A CA 1
ATOM 1649 C C . ILE A 1 208 ? -1.586 2.114 12.015 1.00 98.69 208 ILE A C 1
ATOM 1651 O O . ILE A 1 208 ? -2.234 1.079 12.147 1.00 98.69 208 ILE A O 1
ATOM 1655 N N . PHE A 1 209 ? -0.250 2.112 12.006 1.00 98.56 209 PHE A N 1
ATOM 1656 C CA . PHE A 1 209 ? 0.551 0.893 12.102 1.00 98.56 209 PHE A CA 1
ATOM 1657 C C . PHE A 1 209 ? 0.242 0.098 13.377 1.00 98.56 209 PHE A C 1
ATOM 1659 O O . PHE A 1 209 ? 0.029 -1.112 13.310 1.00 98.56 209 PHE A O 1
ATOM 1666 N N . LYS A 1 210 ? 0.142 0.768 14.532 1.00 98.06 210 LYS A N 1
ATOM 1667 C CA . LYS A 1 210 ? -0.218 0.139 15.817 1.00 98.06 210 LYS A CA 1
ATOM 1668 C C . LYS A 1 210 ? -1.643 -0.419 15.848 1.00 98.06 210 LYS A C 1
ATOM 1670 O O . LYS A 1 210 ? -1.916 -1.308 16.647 1.00 98.06 210 LYS A O 1
ATOM 1675 N N . ALA A 1 211 ? -2.544 0.087 15.008 1.00 98.31 211 ALA A N 1
ATOM 1676 C CA . ALA A 1 211 ? -3.904 -0.430 14.891 1.00 98.31 211 ALA A CA 1
ATOM 1677 C C . ALA A 1 211 ? -3.997 -1.708 14.032 1.00 98.31 211 ALA A C 1
ATOM 1679 O O . ALA A 1 211 ? -5.056 -2.334 13.993 1.00 98.31 211 ALA A O 1
ATOM 1680 N N . THR A 1 212 ? -2.927 -2.100 13.335 1.00 98.50 212 THR A N 1
ATOM 1681 C CA . THR A 1 212 ? -2.864 -3.325 12.514 1.00 98.50 212 THR A CA 1
ATOM 1682 C C . THR A 1 212 ? -2.183 -4.480 13.269 1.00 98.50 212 THR A C 1
ATOM 1684 O O . THR A 1 212 ? -1.469 -4.223 14.240 1.00 98.50 212 THR A O 1
ATOM 1687 N N . PRO A 1 213 ? -2.364 -5.751 12.852 1.00 98.25 213 PRO A N 1
ATOM 1688 C CA . PRO A 1 213 ? -1.690 -6.898 13.462 1.00 98.25 213 PRO A CA 1
ATOM 1689 C C . PRO A 1 213 ? -0.168 -6.745 13.530 1.00 98.25 213 PRO A C 1
ATOM 1691 O O . PRO A 1 213 ? 0.436 -6.087 12.684 1.00 98.25 213 PRO A O 1
ATOM 1694 N N . HIS A 1 214 ? 0.467 -7.379 14.519 1.00 95.25 214 HIS A N 1
ATOM 1695 C CA . HIS A 1 214 ? 1.930 -7.430 14.594 1.00 95.25 214 HIS A CA 1
ATOM 1696 C C . HIS A 1 214 ? 2.535 -8.239 13.442 1.00 95.25 214 HIS A C 1
ATOM 1698 O O . HIS A 1 214 ? 3.510 -7.795 12.847 1.00 95.25 214 HIS A O 1
ATOM 1704 N N . GLU A 1 215 ? 1.929 -9.383 13.122 1.00 96.06 215 GLU A N 1
ATOM 1705 C CA . GLU A 1 215 ? 2.337 -10.264 12.029 1.00 96.06 215 GLU A CA 1
ATOM 1706 C C . GLU A 1 215 ? 1.683 -9.820 10.715 1.00 96.06 215 GLU A C 1
ATOM 1708 O O . GLU A 1 215 ? 0.500 -10.078 10.454 1.00 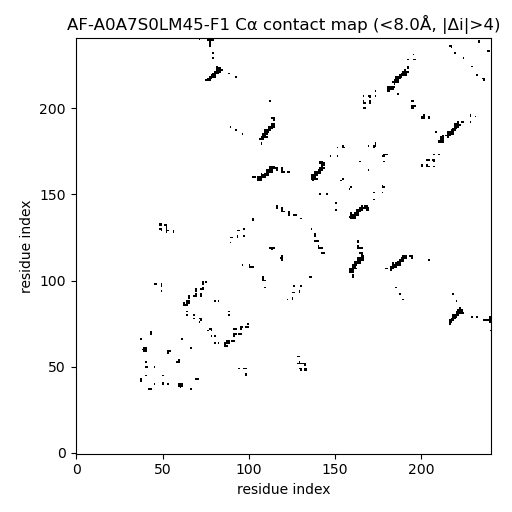96.06 215 GLU A O 1
ATOM 1713 N N . LYS A 1 216 ? 2.464 -9.093 9.920 1.00 97.94 216 LYS A N 1
ATOM 1714 C CA . LYS A 1 216 ? 2.120 -8.576 8.596 1.00 97.94 216 LYS A CA 1
ATOM 1715 C C . LYS A 1 216 ? 3.412 -8.234 7.858 1.00 97.94 216 LYS A C 1
ATOM 1717 O O . LYS A 1 216 ? 4.386 -7.854 8.502 1.00 97.94 216 LYS A O 1
ATOM 1722 N N . GLN A 1 217 ? 3.376 -8.295 6.537 1.00 98.62 217 GLN A N 1
ATOM 1723 C CA . GLN A 1 217 ? 4.453 -7.810 5.688 1.00 98.62 217 GLN A CA 1
ATOM 1724 C C . GLN A 1 217 ? 4.454 -6.278 5.665 1.00 98.62 217 GLN A C 1
ATOM 1726 O O . GLN A 1 217 ? 3.403 -5.646 5.496 1.00 98.62 217 GLN A O 1
ATOM 1731 N N . VAL A 1 218 ? 5.634 -5.680 5.779 1.00 98.69 218 VAL A N 1
ATOM 1732 C CA . VAL A 1 218 ? 5.860 -4.239 5.705 1.00 98.69 218 VAL A CA 1
ATOM 1733 C C . VAL A 1 218 ? 6.800 -3.928 4.549 1.00 98.69 218 VAL A C 1
ATOM 1735 O O . VAL A 1 218 ? 7.933 -4.394 4.498 1.00 98.69 218 VAL A O 1
ATOM 1738 N N . MET A 1 219 ? 6.348 -3.090 3.619 1.00 98.69 219 MET A N 1
ATOM 1739 C CA . MET A 1 219 ? 7.167 -2.658 2.487 1.00 98.69 219 MET A CA 1
ATOM 1740 C C . MET A 1 219 ? 7.241 -1.132 2.435 1.00 98.69 219 MET A C 1
ATOM 1742 O O . MET A 1 219 ? 6.231 -0.442 2.577 1.00 98.69 219 MET A O 1
ATOM 1746 N N . MET A 1 220 ? 8.433 -0.580 2.234 1.00 98.38 220 MET A N 1
ATOM 1747 C CA . MET A 1 220 ? 8.655 0.861 2.151 1.00 98.38 220 MET A CA 1
ATOM 1748 C C . MET A 1 220 ? 9.460 1.220 0.913 1.00 98.38 220 MET A C 1
ATOM 1750 O O . MET A 1 220 ? 10.496 0.619 0.637 1.00 98.38 220 MET A O 1
ATOM 1754 N N . PHE A 1 221 ? 8.996 2.240 0.201 1.00 97.81 221 PHE A N 1
ATOM 1755 C CA . PHE A 1 221 ? 9.562 2.681 -1.063 1.00 97.81 221 PHE A CA 1
ATOM 1756 C C . PHE A 1 221 ? 9.834 4.179 -1.016 1.00 97.81 221 PHE A C 1
ATOM 1758 O O . PHE A 1 221 ? 9.011 4.971 -0.556 1.00 97.81 221 PHE A O 1
ATOM 1765 N N . SER A 1 222 ? 10.996 4.582 -1.523 1.00 96.56 222 SER A N 1
ATOM 1766 C CA . SER A 1 222 ? 11.302 5.989 -1.767 1.00 96.56 222 SER A CA 1
ATOM 1767 C C . SER A 1 222 ? 12.339 6.159 -2.882 1.00 96.56 222 SER A C 1
ATOM 1769 O O . SER A 1 222 ? 13.063 5.232 -3.243 1.00 96.56 222 SER A O 1
ATOM 1771 N N . ALA A 1 223 ? 12.401 7.354 -3.470 1.00 94.12 223 ALA A N 1
ATOM 1772 C CA . ALA A 1 223 ? 13.515 7.753 -4.325 1.00 94.12 223 ALA A CA 1
ATOM 1773 C C . ALA A 1 223 ? 14.780 8.104 -3.526 1.00 94.12 223 ALA A C 1
ATOM 1775 O O . ALA A 1 223 ? 15.895 7.953 -4.032 1.00 94.12 223 ALA A O 1
ATOM 1776 N N . THR A 1 224 ? 14.616 8.542 -2.280 1.00 91.75 224 THR A N 1
ATOM 1777 C CA . THR A 1 224 ? 15.679 9.085 -1.437 1.00 91.75 224 THR A CA 1
ATOM 1778 C C . THR A 1 224 ? 15.579 8.522 -0.027 1.00 91.75 224 THR A C 1
ATOM 1780 O O . THR A 1 224 ? 14.600 8.750 0.669 1.00 91.75 224 THR A O 1
ATOM 1783 N N . LEU A 1 225 ? 16.609 7.800 0.427 1.00 93.19 225 LEU A N 1
ATOM 1784 C CA . LEU A 1 225 ? 16.692 7.310 1.805 1.00 93.19 225 LEU A CA 1
ATOM 1785 C C . LEU A 1 225 ? 18.054 7.644 2.411 1.00 93.19 225 LEU A C 1
ATOM 1787 O O . LEU A 1 225 ? 19.058 7.008 2.091 1.00 93.19 225 LEU A O 1
ATOM 1791 N N . SER A 1 226 ? 18.078 8.621 3.318 1.00 93.50 226 SER A N 1
ATOM 1792 C CA . SER A 1 226 ? 19.244 8.869 4.170 1.00 93.50 226 SER A CA 1
ATOM 1793 C C . SER A 1 226 ? 19.453 7.717 5.160 1.00 93.50 226 SER A C 1
ATOM 1795 O O . SER A 1 226 ? 18.527 6.960 5.464 1.00 93.50 226 SER A O 1
ATOM 1797 N N . THR A 1 227 ? 20.663 7.592 5.707 1.00 93.06 227 THR A N 1
ATOM 1798 C CA . THR A 1 227 ? 20.996 6.582 6.729 1.00 93.06 227 THR A CA 1
ATOM 1799 C C . THR A 1 227 ? 20.072 6.670 7.949 1.00 93.06 227 THR A C 1
ATOM 1801 O O . THR A 1 227 ? 19.575 5.651 8.440 1.00 93.06 227 THR A O 1
ATOM 1804 N N . ASP A 1 228 ? 19.765 7.889 8.395 1.00 92.50 228 ASP A N 1
ATOM 1805 C CA . ASP A 1 228 ? 18.850 8.126 9.514 1.00 92.50 228 ASP A CA 1
ATOM 1806 C C . ASP A 1 228 ? 17.426 7.689 9.169 1.00 92.50 228 ASP A C 1
ATOM 1808 O O . ASP A 1 228 ? 16.771 7.009 9.963 1.00 92.50 228 ASP A O 1
ATOM 1812 N N . MET A 1 229 ? 16.959 8.002 7.956 1.00 93.31 229 MET A N 1
ATOM 1813 C CA . MET A 1 229 ? 15.633 7.587 7.507 1.00 93.31 229 MET A CA 1
ATOM 1814 C C . MET A 1 229 ? 15.523 6.064 7.399 1.00 93.31 229 MET A C 1
ATOM 1816 O O . MET A 1 229 ? 14.525 5.492 7.838 1.00 93.31 229 MET A O 1
ATOM 1820 N N . ARG A 1 230 ? 16.565 5.377 6.911 1.00 93.25 230 ARG A N 1
ATOM 1821 C CA . ARG A 1 230 ? 16.621 3.903 6.902 1.00 93.25 230 ARG A CA 1
ATOM 1822 C C . ARG A 1 230 ? 16.493 3.331 8.309 1.00 93.25 230 ARG A C 1
ATOM 1824 O O . ARG A 1 230 ? 15.749 2.376 8.514 1.00 93.25 230 ARG A O 1
ATOM 1831 N N . THR A 1 231 ? 17.159 3.942 9.287 1.00 92.69 231 THR A N 1
ATOM 1832 C CA . THR A 1 231 ? 17.058 3.539 10.698 1.00 92.69 231 THR A CA 1
ATOM 1833 C C . THR A 1 231 ? 15.642 3.726 11.243 1.00 92.69 231 THR A C 1
ATOM 1835 O O . THR A 1 231 ? 15.165 2.895 12.012 1.00 92.69 231 THR A O 1
ATOM 1838 N N . VAL A 1 232 ? 14.936 4.786 10.836 1.00 93.62 232 VAL A N 1
ATOM 1839 C CA . VAL A 1 232 ? 13.522 4.984 11.191 1.00 93.62 232 VAL A CA 1
ATOM 1840 C C . VAL A 1 232 ? 12.633 3.924 10.536 1.00 93.62 232 VAL A C 1
ATOM 1842 O O . VAL A 1 232 ? 11.814 3.334 11.235 1.00 93.62 232 VAL A O 1
ATOM 1845 N N . CYS A 1 233 ? 12.818 3.638 9.245 1.00 94.38 233 CYS A N 1
ATOM 1846 C CA . CYS A 1 233 ? 12.046 2.632 8.504 1.00 94.38 233 CYS A CA 1
ATOM 1847 C C . CYS A 1 233 ? 12.182 1.234 9.124 1.00 94.38 233 CYS A C 1
ATOM 1849 O O . CYS A 1 233 ? 11.178 0.576 9.386 1.00 94.38 233 CYS A O 1
ATOM 1851 N N . LYS A 1 234 ? 13.412 0.823 9.467 1.00 93.94 234 LYS A N 1
ATOM 1852 C CA . LYS A 1 234 ? 13.698 -0.483 10.087 1.00 93.94 234 LYS A CA 1
ATOM 1853 C C . LYS A 1 234 ? 12.946 -0.726 11.400 1.00 93.94 234 LYS A C 1
ATOM 1855 O O . LYS A 1 234 ? 12.724 -1.872 11.757 1.00 93.94 234 LYS A O 1
ATOM 1860 N N . LYS A 1 235 ? 12.502 0.320 12.110 1.00 93.50 235 LYS A N 1
ATOM 1861 C CA . LYS A 1 235 ? 11.708 0.174 13.350 1.00 93.50 235 LYS A CA 1
ATOM 1862 C C . LYS A 1 235 ? 10.293 -0.360 13.119 1.00 93.50 235 LYS A C 1
ATOM 1864 O O . LYS A 1 235 ? 9.645 -0.765 14.079 1.00 93.50 235 LYS A O 1
ATOM 1869 N N . PHE A 1 236 ? 9.799 -0.313 11.886 1.00 93.00 236 PHE A N 1
ATOM 1870 C CA . PHE A 1 236 ? 8.491 -0.849 11.517 1.00 93.00 236 PHE A CA 1
ATOM 1871 C C . PHE A 1 236 ? 8.569 -2.292 11.007 1.00 93.00 236 PHE A C 1
ATOM 1873 O O . PHE A 1 236 ? 7.522 -2.885 10.781 1.00 93.00 236 PHE A O 1
ATOM 1880 N N . MET A 1 237 ? 9.772 -2.831 10.803 1.00 93.19 237 MET A N 1
ATOM 1881 C CA . MET A 1 237 ? 10.003 -4.060 10.045 1.00 93.19 237 MET A CA 1
ATOM 1882 C C . MET A 1 237 ? 10.617 -5.165 10.896 1.00 93.19 237 MET A C 1
ATOM 1884 O O . MET A 1 237 ? 11.229 -4.900 11.934 1.00 93.19 237 MET A O 1
ATOM 1888 N N . GLN A 1 238 ? 10.483 -6.398 10.424 1.00 83.81 238 GLN A N 1
ATOM 1889 C CA . GLN A 1 238 ? 11.140 -7.585 10.957 1.00 83.81 238 GLN A CA 1
ATOM 1890 C C . GLN A 1 238 ? 12.130 -8.110 9.914 1.00 83.81 238 GLN A C 1
ATOM 1892 O O . GLN A 1 238 ? 11.722 -8.670 8.908 1.00 83.81 238 GLN A O 1
ATOM 1897 N N . ASP A 1 239 ? 13.424 -7.890 10.165 1.00 79.00 239 ASP A N 1
ATOM 1898 C CA . ASP A 1 239 ? 14.541 -8.331 9.309 1.00 79.00 239 ASP A CA 1
ATOM 1899 C C . ASP A 1 239 ? 14.356 -8.034 7.798 1.00 79.00 239 ASP A C 1
ATOM 1901 O O . ASP A 1 239 ? 14.252 -8.950 6.983 1.00 79.00 239 ASP A O 1
ATOM 1905 N N . PRO A 1 240 ? 14.255 -6.747 7.404 1.00 75.44 240 PRO A N 1
ATOM 1906 C CA . PRO A 1 240 ? 13.937 -6.384 6.027 1.00 75.44 240 PRO A CA 1
ATOM 1907 C C . PRO A 1 240 ? 15.107 -6.623 5.072 1.00 75.44 240 PRO A C 1
ATOM 1909 O O . PRO A 1 240 ? 16.263 -6.358 5.423 1.00 75.44 240 PRO A O 1
ATOM 1912 N N . THR A 1 241 ? 14.769 -7.018 3.842 1.00 66.81 241 THR A N 1
ATOM 1913 C CA . THR A 1 241 ? 15.703 -7.075 2.705 1.00 66.81 241 THR A CA 1
ATOM 1914 C C . THR A 1 241 ? 15.890 -5.698 2.069 1.00 66.81 241 THR A C 1
ATOM 1916 O O . THR A 1 241 ? 14.899 -4.926 1.970 1.00 66.81 241 THR A O 1
#

Sequence (241 aa):
MADIGDDELVDYEEEENETPAPATEEVKKGGTYSGIHASGFRDFLLKPELLRAVVDCGFEHPSEVQHECIPQAILGMDVICQAKSGMGKTAVFVLSTLHQLEVKENTIGAIVLCNTRELAYQIQHEFERFSRYLPDVKTKYFYGGIPVPEHKRILKSEPPHIIVGTPGRILQLVREKDLPTKNIKHFVLDECDKMLEQIDMRKDVQEIFKATPHEKQVMMFSATLSTDMRTVCKKFMQDPT

Secondary structure (DSSP, 8-state):
---------------------------------------SGGGGT--HHHHHHHHHTT--S--HHHHHHHHHHTTT--EEEE--TTS-HHHHHHHHHHHH----TT---EEEEES-HHHHHHHHHHHHHHTTT-TT--EEEE-TTS-HHHHHHHHHHS--SEEEE-HHHHHHHHHTT-S--TT--EEEEESHHHHHHSHHHHHHHHHHHHTS-SSSEEEEEES---HHHHHHHHTT-SS--

Mean predicted aligned error: 9.69 Å

Solvent-accessible surface area (backbone atoms only — not comparable to full-atom values): 14083 Å² total; per-residue (Å²): 143,79,80,86,82,81,87,84,83,89,84,87,87,82,88,86,91,82,87,91,88,80,90,87,78,84,82,77,89,71,80,82,81,78,65,86,71,65,83,28,65,77,68,62,72,59,50,70,46,42,54,50,24,38,50,76,71,68,55,64,64,68,42,72,64,33,62,64,44,32,63,48,37,54,73,55,47,20,36,65,46,72,48,60,85,90,49,48,67,67,56,31,58,45,51,22,47,63,60,64,57,76,91,51,88,82,37,33,33,32,43,36,37,28,76,42,64,68,55,19,53,52,54,44,49,51,45,51,55,46,35,65,65,39,82,85,69,36,73,45,65,43,46,76,94,59,67,66,72,60,55,47,49,43,46,72,76,60,51,32,33,31,41,24,18,22,41,72,39,48,34,49,35,42,76,72,63,63,45,74,37,79,58,30,42,36,44,35,29,42,46,35,47,70,33,55,69,37,68,68,49,31,53,34,46,52,53,48,54,69,57,30,47,87,80,48,28,33,38,36,32,23,67,60,73,54,75,69,53,49,58,58,56,52,75,76,45,71,86,57,87

pLDDT: mean 86.12, std 22.27, range [29.8, 98.88]

Nearest PDB structures (foldseek):
  1t6n-assembly1_B  TM=9.916E-01  e=4.569E-32  Homo sapiens
  1xtj-assembly1_A  TM=9.844E-01  e=8.183E-30  Homo sapiens
  8iju-assembly1_A  TM=9.892E-01  e=1.589E-29  Homo sapiens
  8enk-assembly1_A  TM=9.952E-01  e=4.706E-29  Homo sapiens
  1xtk-assembly1_A  TM=9.816E-01  e=3.887E-28  Homo sapiens

Foldseek 3Di:
DDDDDDDDDDDDDDDDDDDDDDDDDDDDDDDPPPDPPPQAPVVLVFDPLLVVLCVVVVGGHQAPQLSVQQNCLLVFFAAEDAAAPPNCPLVSNLRSCVRPQDQDPLAAAEEEEEADPVVLVVSQVVNCSSCVSVVSAFEDEWEPPDDLVVVLVCCVPPNGNYYGYHLVSLLVCVVVVSDQAENHQEYEYEQQVNQCVDPVSVVSSVNSLVNHDLHHHYYYYHNDADPVNVVVSCVSHDPHD

Radius of gyration: 28.34 Å; Cα contacts (8 Å, |Δi|>4): 361; chains: 1; bounding box: 108×41×46 Å

InterPro domains:
  IPR011545 DEAD/DEAH-box helicase domain [PF00270] (64-229)
  IPR014001 Helicase superfamily 1/2, ATP-binding domain [PS51192] (70-241)
  IPR014001 Helicase superfamily 1/2, ATP-binding domain [SM00487] (58-240)
  IPR014014 RNA helicase, DEAD-box type, Q motif [PS51195] (39-67)
  IPR027417 P-loop containing nucleoside triphosphate hydrolase [G3DSA:3.40.50.300] (28-241)
  IPR027417 P-loop containing nucleoside triphosphate hydrolase [SSF52540] (38-240)
  IPR050079 DEAD box RNA helicase [PTHR47959] (19-240)